Protein AF-A0A8J7Q292-F1 (afdb_monomer_lite)

Foldseek 3Di:
DWQADPVVLVVCVVVLHPCNLVRVLSWQQLVVLLVCLVVLLPDPDPSSVVSLLVNLLDAQQRHNNVNNLVNNCVVCLVVVPLLSLLSLLQNLLVQWFWDKDWDKDKDKDKDQDDVRLVVVLVVVVVVVWPPWDWDDDPNIIMIMTIHIDIDTDTDPPQAQDDDDPVCNRDTDTDDPVRRVVRSVRHHHDHPVVSLVSNVVSLVSLVVCCVPPVPVSVVSCVSNVVSDDCVCPVDPRSCFSSQNNCVVPPVPPPQWDQDPNTIDGD

Structure (mmCIF, N/CA/C/O backbone):
data_AF-A0A8J7Q292-F1
#
_entry.id   AF-A0A8J7Q292-F1
#
loop_
_atom_site.group_PDB
_atom_site.id
_atom_site.type_symbol
_atom_site.label_atom_id
_atom_site.label_alt_id
_atom_site.label_comp_id
_atom_site.label_asym_id
_atom_site.label_entity_id
_atom_site.label_seq_id
_atom_site.pdbx_PDB_ins_code
_atom_site.Cartn_x
_atom_site.Cartn_y
_atom_site.Cartn_z
_atom_site.occupancy
_atom_site.B_iso_or_equiv
_atom_site.auth_seq_id
_atom_site.auth_comp_id
_atom_site.auth_asym_id
_atom_site.auth_atom_id
_atom_site.pdbx_PDB_model_num
ATOM 1 N N . MET A 1 1 ? -23.335 8.335 -10.266 1.00 50.94 1 MET A N 1
ATOM 2 C CA . MET A 1 1 ? -23.598 8.543 -8.829 1.00 50.94 1 MET A CA 1
ATOM 3 C C . MET A 1 1 ? -22.509 9.459 -8.278 1.00 50.94 1 MET A C 1
ATOM 5 O O . MET A 1 1 ? -21.475 9.635 -8.906 1.00 50.94 1 MET A O 1
ATOM 9 N N . SER A 1 2 ? -22.802 10.209 -7.225 1.00 59.16 2 SER A N 1
ATOM 10 C CA . SER A 1 2 ? -22.025 11.389 -6.827 1.00 59.16 2 SER A CA 1
ATOM 11 C C . SER A 1 2 ? -20.806 11.052 -5.964 1.00 59.16 2 SER A C 1
ATOM 13 O O . SER A 1 2 ? -20.719 9.974 -5.380 1.00 59.16 2 SER A O 1
ATOM 15 N N . THR A 1 3 ? -19.889 12.017 -5.841 1.00 76.00 3 THR A N 1
ATOM 16 C CA . THR A 1 3 ? -18.910 12.113 -4.747 1.00 76.00 3 THR A CA 1
ATOM 17 C C . THR A 1 3 ? -19.564 11.747 -3.411 1.00 76.00 3 THR A C 1
ATOM 19 O O . THR A 1 3 ? -20.711 12.137 -3.175 1.00 76.00 3 THR A O 1
ATOM 22 N N . GLY A 1 4 ? -18.844 11.031 -2.544 1.00 82.25 4 GLY A N 1
ATOM 23 C CA . GLY A 1 4 ? -19.356 10.652 -1.230 1.00 82.25 4 GLY A CA 1
ATOM 24 C C . GLY A 1 4 ? -19.709 11.871 -0.389 1.00 82.25 4 GLY A C 1
ATOM 25 O O . GLY A 1 4 ? -19.009 12.892 -0.418 1.00 82.25 4 GLY A O 1
ATOM 26 N N . SER A 1 5 ? -20.793 11.759 0.366 1.00 91.00 5 SER A N 1
ATOM 27 C CA . SER A 1 5 ? -21.244 12.791 1.283 1.00 91.00 5 SER A CA 1
ATOM 28 C C . SER A 1 5 ? -20.600 12.588 2.651 1.00 91.00 5 SER A C 1
ATOM 30 O O . SER A 1 5 ? -20.777 11.558 3.298 1.00 91.00 5 SER A O 1
ATOM 32 N N . TRP A 1 6 ? -19.861 13.599 3.119 1.00 93.62 6 TRP A N 1
ATOM 33 C CA . TRP A 1 6 ? -19.283 13.567 4.464 1.00 93.62 6 TRP A CA 1
ATOM 34 C C . TRP A 1 6 ? -20.364 13.444 5.539 1.00 93.62 6 TRP A C 1
ATOM 36 O O . TRP A 1 6 ? -20.208 12.645 6.453 1.00 93.62 6 TRP A O 1
ATOM 46 N N . SER A 1 7 ? -21.467 14.190 5.413 1.00 94.88 7 SER A N 1
ATOM 47 C CA . SER A 1 7 ? -22.561 14.129 6.387 1.00 94.88 7 SER A CA 1
ATOM 48 C C . SER A 1 7 ? -23.204 12.746 6.432 1.00 94.88 7 SER A C 1
ATOM 50 O O . SER A 1 7 ? -23.460 12.242 7.520 1.00 94.88 7 SER A O 1
ATOM 52 N N . LEU A 1 8 ? -23.376 12.096 5.275 1.00 96.06 8 LEU A N 1
ATOM 53 C CA . LEU A 1 8 ? -23.884 10.726 5.221 1.00 96.06 8 LEU A CA 1
ATOM 54 C C . LEU A 1 8 ? -22.902 9.745 5.872 1.00 96.06 8 LEU A C 1
ATOM 56 O O . LEU A 1 8 ? -23.314 8.909 6.667 1.00 96.06 8 LEU A O 1
ATOM 60 N N . ALA A 1 9 ? -21.599 9.864 5.599 1.00 97.06 9 ALA A N 1
ATOM 61 C CA . ALA A 1 9 ? -20.595 9.028 6.255 1.00 97.06 9 ALA A CA 1
ATOM 62 C C . ALA A 1 9 ? -20.612 9.206 7.788 1.00 97.06 9 ALA A C 1
ATOM 64 O O . ALA A 1 9 ? -20.476 8.228 8.520 1.00 97.06 9 ALA A O 1
ATOM 65 N N . GLU A 1 10 ? -20.812 10.428 8.292 1.00 97.19 10 GLU A N 1
ATOM 66 C CA . GLU A 1 10 ? -20.949 10.678 9.733 1.00 97.19 10 GLU A CA 1
ATOM 67 C C . GLU A 1 10 ? -22.229 10.080 10.321 1.00 97.19 10 GLU A C 1
ATOM 69 O O . GLU A 1 10 ? -22.176 9.482 11.394 1.00 97.19 10 GLU A O 1
ATOM 74 N N . GLU A 1 11 ? -23.355 10.194 9.619 1.00 98.06 11 GLU A N 1
ATOM 75 C CA . GLU A 1 11 ? -24.634 9.602 10.018 1.00 98.06 11 GLU A CA 1
ATOM 76 C C . GLU A 1 11 ? -24.551 8.070 10.089 1.00 98.06 11 GLU A C 1
ATOM 78 O O . GLU A 1 11 ? -24.934 7.472 11.098 1.00 98.06 11 GLU A O 1
ATOM 83 N N . LEU A 1 12 ? -23.980 7.436 9.059 1.00 98.38 12 LEU A N 1
ATOM 84 C CA . LEU A 1 12 ? -23.751 5.990 9.012 1.00 98.38 12 LEU A CA 1
ATOM 85 C C . LEU A 1 12 ? -22.817 5.541 10.147 1.00 98.38 12 LEU A C 1
ATOM 87 O O . LEU A 1 12 ? -23.097 4.560 10.836 1.00 98.38 12 LEU A O 1
ATOM 91 N N . PHE A 1 13 ? -21.744 6.294 10.412 1.00 98.25 13 PHE A N 1
ATOM 92 C CA . PHE A 1 13 ? -20.842 6.014 11.531 1.00 98.25 13 PHE A CA 1
ATOM 93 C C . PHE A 1 13 ? -21.526 6.156 12.898 1.00 98.25 13 PHE A C 1
ATOM 95 O O . PHE A 1 13 ? -21.294 5.353 13.806 1.00 98.25 13 PHE A O 1
ATOM 102 N N . ALA A 1 14 ? -22.367 7.178 13.070 1.00 97.75 14 ALA A N 1
ATOM 103 C CA . ALA A 1 14 ? -23.106 7.404 14.307 1.00 97.75 14 ALA A CA 1
ATOM 104 C 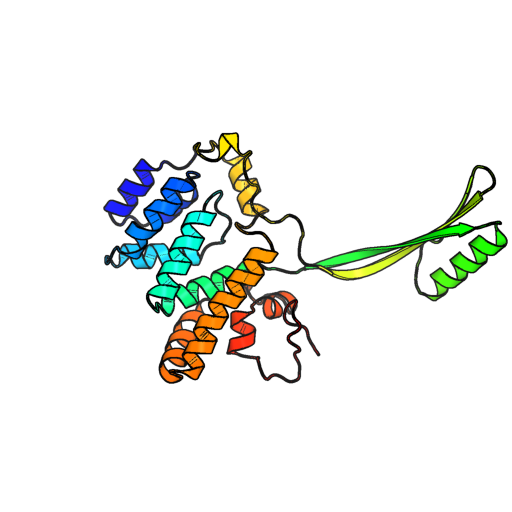C . ALA A 1 14 ? -24.080 6.253 14.592 1.00 97.75 14 ALA A C 1
ATOM 106 O O . ALA A 1 14 ? -24.143 5.790 15.730 1.00 97.75 14 ALA A O 1
ATOM 107 N N . ARG A 1 15 ? -24.761 5.737 13.563 1.00 97.88 15 ARG A N 1
ATOM 108 C CA . ARG A 1 15 ? -25.711 4.616 13.680 1.00 97.88 15 ARG A CA 1
ATOM 109 C C . ARG A 1 15 ? -25.067 3.237 13.783 1.00 97.88 15 ARG A C 1
ATOM 111 O O . ARG A 1 15 ? -25.736 2.298 14.195 1.00 97.88 15 ARG A O 1
ATOM 118 N N . GLY A 1 16 ? -23.791 3.108 13.430 1.00 97.62 16 GLY A N 1
ATOM 119 C CA . GLY A 1 16 ? -23.145 1.801 13.340 1.00 97.62 16 GLY A CA 1
ATOM 120 C C . GLY A 1 16 ? -23.541 1.019 12.087 1.00 97.62 16 GLY A C 1
ATOM 121 O O . GLY A 1 16 ? -23.652 -0.204 12.132 1.00 97.62 16 GLY A O 1
ATOM 122 N N . ASP A 1 17 ? -23.801 1.727 10.988 1.00 98.19 17 ASP A N 1
ATOM 123 C CA . ASP A 1 17 ? -24.309 1.146 9.749 1.00 98.19 17 ASP A CA 1
ATOM 124 C C . ASP A 1 17 ? -23.184 0.489 8.913 1.00 98.19 17 ASP A C 1
ATOM 126 O O . ASP A 1 17 ? -22.160 1.138 8.655 1.00 98.19 17 ASP A O 1
ATOM 130 N N . PRO A 1 18 ? -23.351 -0.764 8.437 1.00 95.88 18 PRO A N 1
ATOM 131 C CA . PRO A 1 18 ? -22.353 -1.462 7.616 1.00 95.88 18 PRO A CA 1
ATOM 132 C C . PRO A 1 18 ? -21.931 -0.721 6.334 1.00 95.88 18 PRO A C 1
ATOM 134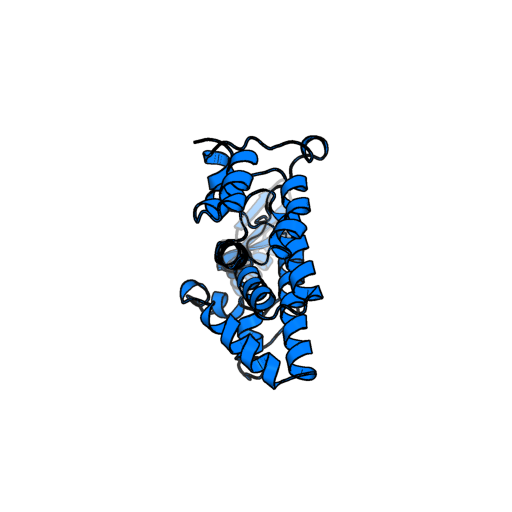 O O . PRO A 1 18 ? -20.798 -0.875 5.875 1.00 95.88 18 PRO A O 1
ATOM 137 N N . GLY A 1 19 ? -22.801 0.121 5.769 1.00 97.38 19 GLY A N 1
ATOM 138 C CA . GLY A 1 19 ? -22.529 0.937 4.583 1.00 97.38 19 GLY A CA 1
ATOM 139 C C . GLY A 1 19 ? -21.542 2.086 4.820 1.00 97.38 19 GLY A C 1
ATOM 140 O O . GLY A 1 19 ? -21.089 2.723 3.867 1.00 97.38 19 GLY A O 1
ATOM 141 N N . PHE A 1 20 ? -21.156 2.351 6.072 1.00 98.38 20 PHE A N 1
ATOM 142 C CA . PHE A 1 20 ? -20.230 3.426 6.426 1.00 98.38 20 PHE A CA 1
ATOM 143 C C . PHE A 1 20 ? -18.908 3.378 5.647 1.00 98.38 20 PHE A C 1
ATOM 145 O O . PHE A 1 20 ? -18.463 4.400 5.124 1.00 98.38 20 PHE A O 1
ATOM 152 N N . VAL A 1 21 ? -18.267 2.208 5.547 1.00 98.19 21 VAL A N 1
ATOM 153 C CA . VAL A 1 21 ? -16.963 2.079 4.870 1.00 98.19 21 VAL A CA 1
ATOM 154 C C . VAL A 1 21 ? -17.093 2.354 3.372 1.00 98.19 21 VAL A C 1
ATOM 156 O O . VAL A 1 21 ? -16.202 2.974 2.783 1.00 98.19 21 VAL A O 1
ATOM 159 N N . ASP A 1 22 ? -18.197 1.924 2.756 1.00 96.62 22 ASP A N 1
ATOM 160 C CA . ASP A 1 22 ? -18.483 2.192 1.345 1.00 96.62 22 ASP A CA 1
ATOM 161 C C . ASP A 1 22 ? -18.629 3.686 1.088 1.00 96.62 22 ASP A C 1
ATOM 163 O O . ASP A 1 22 ? -18.068 4.200 0.120 1.00 96.62 22 ASP A O 1
ATOM 167 N N . GLU A 1 23 ? -19.343 4.389 1.964 1.00 96.19 23 GLU A N 1
ATOM 168 C CA . GLU A 1 23 ? -19.551 5.822 1.823 1.00 96.19 23 GLU A CA 1
ATOM 169 C C . GLU A 1 23 ? -18.285 6.624 2.128 1.00 96.19 23 GLU A C 1
ATOM 171 O O . GLU A 1 23 ? -17.891 7.479 1.333 1.00 96.19 23 GLU A O 1
ATOM 176 N N . LEU A 1 24 ? -17.573 6.292 3.210 1.00 96.62 24 LEU A N 1
ATOM 177 C CA . LEU A 1 24 ? -16.325 6.954 3.587 1.00 96.62 24 LEU A CA 1
ATOM 178 C C . LEU A 1 24 ? -15.292 6.889 2.457 1.00 96.62 24 LEU A C 1
ATOM 180 O O . LEU A 1 24 ? -14.603 7.871 2.205 1.00 96.62 24 LEU A O 1
ATOM 184 N N . ARG A 1 25 ? -15.187 5.757 1.749 1.00 95.56 25 ARG A N 1
ATOM 185 C CA . ARG A 1 25 ? -14.240 5.575 0.632 1.00 95.56 25 ARG A CA 1
ATOM 186 C C . ARG A 1 25 ? -14.536 6.438 -0.597 1.00 95.56 25 ARG A C 1
ATOM 188 O O . ARG A 1 25 ? -13.672 6.539 -1.465 1.00 95.56 25 ARG A O 1
ATOM 195 N N . LYS A 1 26 ? -15.717 7.056 -0.675 1.00 93.00 26 LYS A N 1
ATOM 196 C CA . LYS A 1 26 ? -16.092 8.016 -1.726 1.00 93.00 26 LYS A CA 1
ATOM 197 C C . LYS A 1 26 ? -15.834 9.473 -1.309 1.00 93.00 26 LYS A C 1
ATOM 199 O O . LYS A 1 26 ? -16.047 10.382 -2.113 1.00 93.00 26 LYS A O 1
ATOM 204 N N . VAL A 1 27 ? -15.427 9.720 -0.061 1.00 92.44 27 VAL A N 1
ATOM 205 C CA . VAL A 1 27 ? -15.133 11.057 0.474 1.00 92.44 27 VAL A CA 1
ATOM 206 C C . VAL A 1 27 ? -13.702 11.450 0.109 1.00 92.44 27 VAL A C 1
ATOM 208 O O . VAL A 1 27 ? -12.767 10.702 0.356 1.00 92.44 27 VAL A O 1
ATOM 211 N N . HIS A 1 28 ? -13.496 12.664 -0.410 1.00 91.12 28 HIS A N 1
ATOM 212 C CA . HIS A 1 28 ? -12.172 13.127 -0.863 1.00 91.12 28 HIS A CA 1
ATOM 213 C C . HIS A 1 28 ? -11.591 14.298 -0.040 1.00 91.12 28 HIS A C 1
ATOM 215 O O . HIS A 1 28 ? -10.594 14.919 -0.425 1.00 91.12 28 HIS A O 1
ATOM 221 N N . PHE A 1 29 ? -12.189 14.598 1.116 1.00 89.50 29 PHE A N 1
ATOM 222 C CA . PHE A 1 29 ? -11.751 15.636 2.052 1.00 89.50 29 PHE A CA 1
ATOM 223 C C . PHE A 1 29 ? -10.575 15.167 2.923 1.00 89.50 29 PHE A C 1
ATOM 225 O O . PHE A 1 29 ? -10.767 14.738 4.059 1.00 89.50 29 PHE A O 1
ATOM 232 N N . ALA A 1 30 ? -9.351 15.275 2.405 1.00 91.19 30 ALA A N 1
ATOM 233 C CA . ALA A 1 30 ? -8.126 14.830 3.087 1.00 91.19 30 ALA A CA 1
ATOM 234 C C . ALA A 1 30 ? -8.011 15.275 4.560 1.00 91.19 30 ALA A C 1
ATOM 236 O O . ALA A 1 30 ? -7.681 14.448 5.412 1.00 91.19 30 ALA A O 1
ATOM 237 N N . ASP A 1 31 ? -8.287 16.547 4.861 1.00 90.56 31 ASP A N 1
ATOM 238 C CA . ASP A 1 31 ? -8.135 17.081 6.220 1.00 90.56 31 ASP A CA 1
ATOM 239 C C . ASP A 1 31 ? -9.190 16.506 7.169 1.00 90.56 31 ASP A C 1
ATOM 241 O O . ASP A 1 31 ? -8.828 15.930 8.193 1.00 90.56 31 ASP A O 1
ATOM 245 N N . ARG A 1 32 ? -10.472 16.507 6.767 1.00 93.19 32 ARG A N 1
ATOM 246 C CA . ARG A 1 32 ? -11.560 15.892 7.552 1.00 93.19 32 ARG A CA 1
ATOM 247 C C . ARG A 1 32 ? -11.333 14.402 7.786 1.00 93.19 32 ARG A C 1
ATOM 249 O O . ARG A 1 32 ? -11.505 13.923 8.902 1.00 93.19 32 ARG A O 1
ATOM 256 N N . LEU A 1 33 ? -10.893 13.677 6.755 1.00 95.94 33 LEU A N 1
ATOM 257 C CA . LEU A 1 33 ? -10.516 12.266 6.862 1.00 95.94 33 LEU A CA 1
ATOM 258 C C . LEU A 1 33 ? -9.380 12.078 7.875 1.00 95.94 33 LEU A C 1
ATOM 260 O O . LEU A 1 33 ? -9.408 11.164 8.696 1.00 95.94 33 LEU A O 1
ATOM 264 N N . GLY A 1 34 ? -8.376 12.953 7.838 1.00 95.81 34 GLY A N 1
ATOM 265 C CA . GLY A 1 34 ? -7.297 12.952 8.813 1.00 95.81 34 GLY A CA 1
ATOM 266 C C . GLY A 1 34 ? -7.796 13.204 10.236 1.00 95.81 34 GLY A C 1
ATOM 267 O O . GLY A 1 34 ? -7.392 12.495 11.160 1.00 95.81 34 GLY A O 1
ATOM 268 N N . ASP A 1 35 ? -8.616 14.227 10.446 1.00 95.75 35 ASP A N 1
ATOM 269 C CA . ASP A 1 35 ? -9.083 14.637 11.778 1.00 95.75 35 ASP A CA 1
ATOM 270 C C . ASP A 1 35 ? -10.002 13.581 12.394 1.00 95.75 35 ASP A C 1
ATOM 272 O O . ASP A 1 35 ? -9.874 13.234 13.571 1.00 95.75 35 ASP A O 1
ATOM 276 N N . PHE A 1 36 ? -10.819 12.946 11.557 1.00 97.88 36 PHE A N 1
ATOM 277 C CA . PHE A 1 36 ? -11.687 11.846 11.947 1.00 97.88 36 PHE A CA 1
ATOM 278 C C . PHE A 1 36 ? -10.941 10.599 12.442 1.00 97.88 36 PHE A C 1
ATOM 280 O O . PHE A 1 36 ? -11.490 9.851 13.247 1.00 97.88 36 PHE A O 1
ATOM 287 N N . ALA A 1 37 ? -9.677 10.388 12.054 1.00 98.31 37 ALA A N 1
ATOM 288 C CA . ALA A 1 37 ? -8.899 9.221 12.482 1.00 98.31 37 ALA A CA 1
ATOM 289 C C . ALA A 1 37 ? -8.822 9.066 14.013 1.00 98.31 37 ALA A C 1
ATOM 291 O O . ALA A 1 37 ? -8.766 7.948 14.516 1.00 98.31 37 ALA A O 1
ATOM 292 N N . ALA A 1 38 ? -8.795 10.180 14.755 1.00 97.62 38 ALA A N 1
ATOM 293 C CA . ALA A 1 38 ? -8.789 10.158 16.217 1.00 97.62 38 ALA A CA 1
ATOM 294 C C . ALA A 1 38 ? -10.120 9.659 16.783 1.00 97.62 38 ALA A C 1
ATOM 296 O O . ALA A 1 38 ? -10.125 8.769 17.629 1.00 97.62 38 ALA A O 1
ATOM 297 N N . ARG A 1 39 ? -11.224 10.213 16.266 1.00 97.94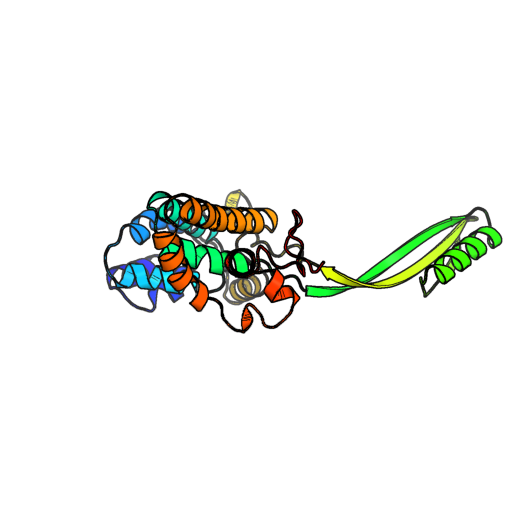 39 ARG A N 1
ATOM 298 C CA . ARG A 1 39 ? -12.588 9.852 16.654 1.00 97.94 39 ARG A CA 1
ATOM 299 C C . ARG A 1 39 ? -12.872 8.389 16.342 1.00 97.94 39 ARG A C 1
ATOM 301 O O . ARG A 1 39 ? -13.355 7.680 17.207 1.00 97.94 39 ARG A O 1
ATOM 308 N N . TRP A 1 40 ? -12.521 7.930 15.141 1.00 98.44 40 TRP A N 1
ATOM 309 C CA . TRP A 1 40 ? -12.756 6.546 14.739 1.00 98.44 40 TRP A CA 1
ATOM 310 C C . TRP A 1 40 ? -11.943 5.553 15.574 1.00 98.44 40 TRP A C 1
ATOM 312 O O . TRP A 1 40 ? -12.492 4.575 16.061 1.00 98.44 40 TRP A O 1
ATOM 322 N N . PHE A 1 41 ? -10.648 5.810 15.783 1.00 98.56 41 PHE A N 1
ATOM 323 C CA . PHE A 1 41 ? -9.804 4.906 16.568 1.00 98.56 41 PHE A CA 1
ATOM 324 C C . PHE A 1 41 ? -10.206 4.842 18.049 1.00 98.56 41 PHE A C 1
ATOM 326 O O . PHE A 1 41 ? -10.072 3.794 18.667 1.00 98.56 41 PHE A O 1
ATOM 333 N N . GLY A 1 42 ? -10.660 5.960 18.623 1.00 98.06 42 GLY A N 1
ATOM 334 C CA . GLY A 1 42 ? -11.075 6.027 20.027 1.00 98.06 42 GLY A CA 1
ATOM 335 C C . GLY A 1 42 ? -12.490 5.513 20.299 1.00 98.06 42 GLY A C 1
ATOM 336 O O . GLY A 1 42 ? -12.891 5.456 21.457 1.00 98.06 42 GLY A O 1
ATOM 337 N N . ASP A 1 43 ? -13.254 5.171 19.261 1.00 98.19 43 ASP A N 1
ATOM 338 C CA . ASP A 1 43 ? -14.612 4.659 19.406 1.00 98.19 43 ASP A CA 1
ATOM 339 C C . ASP A 1 43 ? -14.580 3.188 19.842 1.00 98.19 43 ASP A C 1
ATOM 341 O O . ASP A 1 43 ? -14.042 2.324 19.150 1.00 98.19 43 ASP A O 1
ATOM 345 N N . THR A 1 44 ? -15.143 2.911 21.017 1.00 97.19 44 THR A N 1
ATOM 346 C CA . THR A 1 44 ? -15.099 1.594 21.666 1.00 97.19 44 THR A CA 1
ATOM 347 C C . THR A 1 44 ? -16.190 0.641 21.186 1.00 97.19 44 THR A C 1
ATOM 349 O O . THR A 1 44 ? -16.211 -0.521 21.596 1.00 97.19 44 THR A O 1
ATOM 352 N N . ARG A 1 45 ? -17.112 1.095 20.326 1.00 97.94 45 ARG A N 1
ATOM 353 C CA . ARG A 1 45 ? -18.204 0.251 19.831 1.00 97.94 45 ARG A CA 1
ATOM 354 C C . ARG A 1 45 ? -17.635 -0.866 18.942 1.00 97.94 45 ARG A C 1
ATOM 356 O O . ARG A 1 45 ? -16.798 -0.579 18.081 1.00 97.94 45 ARG A O 1
ATOM 363 N N . PRO A 1 46 ? -18.134 -2.116 19.041 1.00 97.88 46 PRO A N 1
ATOM 364 C CA . PRO A 1 46 ? -17.673 -3.225 18.195 1.00 97.88 46 PRO A CA 1
ATOM 365 C C . PRO A 1 46 ? -17.739 -2.918 16.693 1.00 97.88 46 PRO A C 1
ATOM 367 O O . PRO A 1 46 ? -16.835 -3.270 15.938 1.00 97.88 46 PRO A O 1
ATOM 370 N N . PHE A 1 47 ? -18.768 -2.176 16.274 1.00 98.06 47 PHE A N 1
ATOM 371 C CA . PHE A 1 47 ? -18.905 -1.681 14.908 1.00 98.06 47 PHE A CA 1
ATOM 372 C C . PHE A 1 47 ? -17.687 -0.870 14.441 1.00 98.06 47 PHE A C 1
ATOM 374 O O . PHE A 1 47 ? -17.183 -1.100 13.345 1.00 98.06 47 PHE A O 1
ATOM 381 N N . ALA A 1 48 ? -17.197 0.076 15.251 1.00 98.31 48 ALA A N 1
ATOM 382 C CA . ALA A 1 48 ? -16.112 0.963 14.841 1.00 98.31 48 ALA A CA 1
ATOM 383 C C . ALA A 1 48 ? -14.821 0.174 14.597 1.00 98.31 48 ALA A C 1
ATOM 385 O O . ALA A 1 48 ? -14.113 0.430 13.616 1.00 98.31 48 ALA A O 1
ATOM 386 N N . ARG A 1 49 ? -14.571 -0.834 15.446 1.00 98.31 49 ARG A N 1
ATOM 387 C CA . ARG A 1 49 ? -13.484 -1.799 15.278 1.00 98.31 49 ARG A CA 1
ATOM 388 C C . ARG A 1 49 ? -13.637 -2.599 13.990 1.00 98.31 49 ARG A C 1
ATOM 390 O O . ARG A 1 49 ? -12.700 -2.630 13.194 1.00 98.31 49 ARG A O 1
ATOM 397 N N . GLN A 1 50 ? -14.803 -3.199 13.766 1.00 98.50 50 GLN A N 1
ATOM 398 C CA . GLN A 1 50 ? -15.059 -3.989 12.564 1.00 98.50 50 GLN A CA 1
ATOM 399 C C . GLN A 1 50 ? -14.895 -3.143 11.296 1.00 98.50 50 GLN A C 1
ATOM 401 O O . GLN A 1 50 ? -14.176 -3.536 10.383 1.00 98.50 50 GLN A O 1
ATOM 406 N N . ALA A 1 51 ? -15.430 -1.922 11.287 1.00 98.56 51 ALA A N 1
ATOM 407 C CA . ALA A 1 51 ? -15.301 -1.004 10.164 1.00 98.56 51 ALA A CA 1
ATOM 408 C C . ALA A 1 51 ? -13.832 -0.656 9.842 1.00 98.56 51 ALA A C 1
ATOM 410 O O . ALA A 1 51 ? -13.483 -0.501 8.670 1.00 98.56 51 ALA A O 1
ATOM 411 N N . LEU A 1 52 ? -12.949 -0.526 10.847 1.00 98.44 52 LEU A N 1
ATOM 412 C CA . LEU A 1 52 ? -11.509 -0.322 10.608 1.00 98.44 52 LEU A CA 1
ATOM 413 C C . LEU A 1 52 ? -10.890 -1.531 9.909 1.00 98.44 52 LEU A C 1
ATOM 415 O O . LEU A 1 52 ? -10.126 -1.371 8.954 1.00 98.44 52 LEU A O 1
ATOM 419 N N . LEU A 1 53 ? -11.218 -2.734 10.382 1.00 98.62 53 LEU A N 1
ATOM 420 C CA . LEU A 1 53 ? -10.733 -3.977 9.794 1.00 98.62 53 LEU A CA 1
ATOM 421 C C . LEU A 1 53 ? -11.245 -4.143 8.361 1.00 98.62 53 LEU A C 1
ATOM 423 O O . LEU A 1 53 ? -10.449 -4.448 7.474 1.00 98.62 53 LEU A O 1
ATOM 427 N N . ASP A 1 54 ? -12.520 -3.846 8.114 1.00 98.50 54 ASP A N 1
ATOM 428 C CA . ASP A 1 54 ? -13.142 -3.895 6.788 1.00 98.50 54 ASP A CA 1
ATOM 429 C C . ASP A 1 54 ? -12.517 -2.875 5.833 1.00 98.50 54 ASP A C 1
ATOM 431 O O . ASP A 1 54 ? -12.261 -3.167 4.663 1.00 98.50 54 ASP A O 1
ATOM 435 N N . TYR A 1 55 ? -12.214 -1.673 6.326 1.00 98.69 55 TYR A N 1
ATOM 436 C CA . TYR A 1 55 ? -11.511 -0.664 5.545 1.00 98.69 55 TYR A CA 1
ATOM 437 C C . TYR A 1 55 ? -10.105 -1.137 5.139 1.00 98.69 55 TYR A C 1
ATOM 439 O O . TYR A 1 55 ? -9.709 -0.945 3.986 1.00 98.69 55 TYR A O 1
ATOM 447 N N . LEU A 1 56 ? -9.358 -1.761 6.060 1.00 98.56 56 LEU A N 1
ATOM 448 C CA . LEU A 1 56 ? -7.999 -2.271 5.818 1.00 98.56 56 LEU A CA 1
ATOM 449 C C . LEU A 1 56 ? -7.966 -3.575 5.012 1.00 98.56 56 LEU A C 1
ATOM 451 O O . LEU A 1 56 ? -6.965 -3.855 4.354 1.00 98.56 56 LEU A O 1
ATOM 455 N N . ALA A 1 57 ? -9.049 -4.354 5.023 1.00 98.06 57 ALA A N 1
ATOM 456 C CA . ALA A 1 57 ? -9.203 -5.532 4.176 1.00 98.06 57 ALA A CA 1
ATOM 457 C C . ALA A 1 57 ? -9.292 -5.168 2.683 1.00 98.06 57 ALA A C 1
ATOM 459 O O . ALA A 1 57 ? -8.954 -5.981 1.823 1.00 98.06 57 ALA A O 1
ATOM 460 N N . ARG A 1 58 ? -9.701 -3.935 2.363 1.00 97.50 58 ARG A N 1
ATOM 461 C CA . ARG A 1 58 ? -9.841 -3.430 0.992 1.00 97.50 58 ARG A CA 1
ATOM 462 C C . ARG A 1 58 ? -8.547 -2.783 0.480 1.00 97.50 58 ARG A C 1
ATOM 464 O O . ARG A 1 58 ? -7.719 -2.322 1.267 1.00 97.50 58 ARG A O 1
ATOM 471 N N . PRO A 1 59 ? -8.375 -2.647 -0.850 1.00 97.25 59 PRO A N 1
ATOM 472 C CA . PRO A 1 59 ? -7.209 -1.972 -1.409 1.00 97.25 59 PRO A CA 1
ATOM 473 C C . PRO A 1 59 ? -7.048 -0.529 -0.899 1.00 97.25 59 PRO A C 1
ATOM 475 O O . PRO A 1 59 ? -8.009 0.248 -0.813 1.00 97.25 59 PRO A O 1
ATOM 478 N N . LEU A 1 60 ? -5.801 -0.148 -0.603 1.00 97.69 60 LEU A N 1
ATOM 479 C CA . LEU A 1 60 ? -5.419 1.210 -0.201 1.00 97.69 60 LEU A CA 1
ATOM 480 C C . LEU A 1 60 ? -5.302 2.127 -1.429 1.00 97.69 60 LEU A C 1
ATOM 482 O O . LEU A 1 60 ? -4.218 2.602 -1.776 1.00 97.69 60 LEU A O 1
ATOM 486 N N . ASN A 1 61 ? -6.431 2.345 -2.097 1.00 96.69 61 ASN A N 1
ATOM 487 C CA . ASN A 1 61 ? -6.570 3.095 -3.348 1.00 96.69 61 ASN A CA 1
ATOM 488 C C . ASN A 1 61 ? -7.705 4.141 -3.319 1.00 96.69 61 ASN A C 1
ATOM 490 O O . ASN A 1 61 ? -7.998 4.731 -4.352 1.00 96.69 61 ASN A O 1
ATOM 494 N N . ALA A 1 62 ? -8.333 4.392 -2.166 1.00 95.50 62 ALA A N 1
ATOM 495 C CA . ALA A 1 62 ? -9.363 5.425 -2.036 1.00 95.50 62 ALA A CA 1
ATOM 496 C C . ALA A 1 62 ? -8.735 6.827 -2.124 1.00 95.50 62 ALA A C 1
ATOM 498 O O . ALA A 1 62 ? -7.784 7.132 -1.404 1.00 95.50 62 ALA A O 1
ATOM 499 N N . PHE A 1 63 ? -9.218 7.679 -3.025 1.00 93.81 63 PHE A N 1
ATOM 500 C CA . PHE A 1 63 ? -8.583 8.964 -3.323 1.00 93.81 63 PHE A CA 1
ATOM 501 C C . PHE A 1 63 ? -8.570 9.900 -2.101 1.00 93.81 63 PHE A C 1
ATOM 503 O O . PHE A 1 63 ? -9.615 10.172 -1.529 1.00 93.81 63 PHE A O 1
ATOM 510 N N . ARG A 1 64 ? -7.398 10.447 -1.734 1.00 92.69 64 ARG A N 1
ATOM 511 C CA . ARG A 1 64 ? -7.182 11.395 -0.608 1.00 92.69 64 ARG A CA 1
ATOM 512 C C . ARG A 1 64 ? -7.232 10.800 0.802 1.00 92.69 64 ARG A C 1
ATOM 514 O O . ARG A 1 64 ? -7.190 11.547 1.779 1.00 92.69 64 ARG A O 1
ATOM 521 N N . HIS A 1 65 ? -7.231 9.476 0.936 1.00 96.62 65 HIS A N 1
ATOM 522 C CA . HIS A 1 65 ? -7.222 8.807 2.242 1.00 96.62 65 HIS A CA 1
ATOM 523 C C . HIS A 1 65 ? -5.830 8.711 2.901 1.00 96.62 65 HIS A C 1
ATOM 525 O O . HIS A 1 65 ? -5.690 8.127 3.979 1.00 96.62 65 HIS A O 1
ATOM 531 N N . GLU A 1 66 ? -4.777 9.285 2.308 1.00 97.00 66 GLU A N 1
ATOM 532 C CA . GLU A 1 66 ? -3.423 9.261 2.871 1.00 97.00 66 GLU A CA 1
ATOM 533 C C . GLU A 1 66 ? -3.344 9.753 4.330 1.00 97.00 66 GLU A C 1
ATOM 535 O O . GLU A 1 66 ? -2.652 9.097 5.119 1.00 97.00 66 GLU A O 1
ATOM 540 N N . PRO A 1 67 ? -3.983 10.878 4.729 1.00 96.75 67 PRO A N 1
ATOM 541 C CA . PRO A 1 67 ? -3.904 11.374 6.104 1.00 96.75 67 PRO A CA 1
ATOM 542 C C . PRO A 1 67 ? -4.595 10.445 7.102 1.00 96.75 67 PRO A C 1
ATOM 544 O O . PRO A 1 67 ? -4.017 10.163 8.153 1.00 96.75 67 PRO A O 1
ATOM 547 N N . LEU A 1 68 ? -5.774 9.924 6.747 1.00 98.38 68 LEU A N 1
ATOM 548 C CA . LEU A 1 68 ? -6.534 8.964 7.549 1.00 98.38 68 LEU A CA 1
ATOM 549 C C . LEU A 1 68 ? -5.698 7.715 7.837 1.00 98.38 68 LEU A C 1
ATOM 551 O O . LEU A 1 68 ? -5.431 7.404 8.995 1.00 98.38 68 LEU A O 1
ATOM 555 N N . VAL A 1 69 ? -5.192 7.059 6.787 1.00 98.62 69 VAL A N 1
ATOM 556 C CA . VAL A 1 69 ? -4.399 5.825 6.912 1.00 98.62 69 VAL A CA 1
ATOM 557 C C . VAL A 1 69 ? -3.140 6.052 7.748 1.00 98.62 69 VAL A C 1
ATOM 559 O O . VAL A 1 69 ? -2.825 5.254 8.626 1.00 98.62 69 VAL A O 1
ATOM 562 N N . LYS A 1 70 ? -2.426 7.166 7.530 1.00 98.31 70 LYS A N 1
ATOM 563 C CA . LYS A 1 70 ? -1.226 7.495 8.315 1.00 98.31 70 LYS A CA 1
ATOM 564 C C . LYS A 1 70 ? -1.532 7.717 9.794 1.00 98.31 70 LYS A C 1
ATOM 566 O O . LYS A 1 70 ? -0.735 7.305 10.634 1.00 98.31 70 LYS A O 1
ATOM 571 N N . ARG A 1 71 ? -2.622 8.418 10.115 1.00 98.62 71 ARG A N 1
ATOM 572 C CA . ARG A 1 71 ? -2.988 8.740 11.500 1.00 98.62 71 ARG A CA 1
ATOM 573 C C . ARG A 1 71 ? -3.521 7.506 12.229 1.00 98.62 71 ARG A C 1
ATOM 575 O O . ARG A 1 71 ? -3.081 7.271 13.348 1.00 98.62 71 ARG A O 1
ATOM 582 N N . LEU A 1 72 ? -4.355 6.686 11.583 1.00 98.81 72 LEU A N 1
ATOM 583 C CA . LEU A 1 72 ? -4.796 5.396 12.126 1.00 98.81 72 LEU A CA 1
ATOM 584 C C . LEU A 1 72 ? -3.608 4.464 12.399 1.00 98.81 72 LEU A C 1
ATOM 586 O O . LEU A 1 72 ? -3.492 3.941 13.501 1.00 98.81 72 LEU A O 1
ATOM 590 N N . PHE A 1 73 ? -2.673 4.334 11.449 1.00 98.81 73 PHE A N 1
ATOM 591 C CA . PHE A 1 73 ? -1.478 3.504 11.631 1.00 98.81 73 PHE A CA 1
ATOM 592 C C . PHE A 1 73 ? -0.626 3.957 12.823 1.00 98.81 73 PHE A C 1
ATOM 594 O O . PHE A 1 73 ? -0.236 3.143 13.653 1.00 98.81 73 PHE A O 1
ATOM 601 N N . LYS A 1 74 ? -0.371 5.267 12.947 1.00 98.62 74 LYS A N 1
ATOM 602 C CA . LYS A 1 74 ? 0.373 5.820 14.091 1.00 98.62 74 LYS A CA 1
ATOM 603 C C . LYS A 1 74 ? -0.327 5.562 15.427 1.00 98.62 74 LYS A C 1
ATOM 605 O O . LYS A 1 74 ? 0.355 5.331 16.417 1.00 98.62 74 LYS A O 1
ATOM 610 N N . ARG A 1 75 ? -1.661 5.635 15.462 1.00 98.69 75 ARG A N 1
ATOM 611 C CA . ARG A 1 75 ? -2.452 5.388 16.676 1.00 98.69 75 ARG A CA 1
ATOM 612 C C . ARG A 1 75 ? -2.426 3.917 17.078 1.00 98.69 75 ARG A C 1
ATOM 614 O O . ARG A 1 75 ? -2.149 3.641 18.237 1.00 98.69 75 ARG A O 1
ATOM 621 N N . ALA A 1 76 ? -2.612 3.005 16.125 1.00 98.75 76 ALA A N 1
ATOM 622 C CA . ALA A 1 76 ? -2.488 1.568 16.363 1.00 98.75 76 ALA A CA 1
ATOM 623 C C . ALA A 1 76 ? -1.089 1.198 16.887 1.00 98.75 76 ALA A C 1
ATOM 625 O O . ALA A 1 76 ? -0.969 0.486 17.879 1.00 98.75 76 ALA A O 1
ATOM 626 N N . GLU A 1 77 ? -0.035 1.754 16.278 1.00 98.62 77 GLU A N 1
ATOM 627 C CA . GLU A 1 77 ? 1.350 1.547 16.719 1.00 98.62 77 GLU A CA 1
ATOM 628 C C . GLU A 1 77 ? 1.569 2.062 18.151 1.00 98.62 77 GLU A C 1
ATOM 630 O O . GLU A 1 77 ? 2.139 1.350 18.974 1.00 98.62 77 GLU A O 1
ATOM 635 N N . ALA A 1 78 ? 1.096 3.274 18.464 1.00 98.50 78 ALA A N 1
ATOM 636 C CA . ALA A 1 78 ? 1.248 3.879 19.789 1.00 98.50 78 ALA A CA 1
ATOM 637 C C . ALA A 1 78 ? 0.458 3.146 20.885 1.00 98.50 78 ALA A C 1
ATOM 639 O O . ALA A 1 78 ? 0.921 3.068 22.017 1.00 98.50 78 ALA A O 1
ATOM 640 N N . ALA A 1 79 ? -0.713 2.602 20.548 1.00 98.38 79 ALA A N 1
ATOM 641 C CA . ALA A 1 79 ? -1.547 1.833 21.467 1.00 98.38 79 ALA A CA 1
ATOM 642 C C . ALA A 1 79 ? -1.050 0.393 21.684 1.00 98.38 79 ALA A C 1
ATOM 644 O O . ALA A 1 79 ? -1.584 -0.310 22.537 1.00 98.38 79 ALA A O 1
ATOM 645 N N . GLY A 1 80 ? -0.060 -0.069 20.911 1.00 98.31 80 GLY A N 1
ATOM 646 C CA . GLY A 1 80 ? 0.334 -1.475 20.921 1.00 98.31 80 GLY A CA 1
ATOM 647 C C . GLY A 1 80 ? -0.795 -2.397 20.449 1.00 98.31 80 GLY A C 1
ATOM 648 O O . GLY A 1 80 ? -0.969 -3.483 20.993 1.00 98.31 80 GLY A O 1
ATOM 649 N N . ASP A 1 81 ? -1.593 -1.952 19.481 1.00 98.62 81 ASP A N 1
ATOM 650 C CA . ASP A 1 81 ? -2.750 -2.694 18.991 1.00 98.62 81 ASP A CA 1
ATOM 651 C C . ASP A 1 81 ? -2.324 -3.761 17.976 1.00 98.62 81 ASP A C 1
ATOM 653 O O . ASP A 1 81 ? -2.192 -3.495 16.779 1.00 98.62 81 ASP A O 1
ATOM 657 N N . ASP A 1 82 ? -2.077 -4.975 18.467 1.00 98.69 82 ASP A N 1
ATOM 658 C CA . ASP A 1 82 ? -1.527 -6.079 17.673 1.00 98.69 82 ASP A CA 1
ATOM 659 C C . ASP A 1 82 ? -2.389 -6.439 16.459 1.00 98.69 82 ASP A C 1
ATOM 661 O O . ASP A 1 82 ? -1.861 -6.688 15.372 1.00 98.69 82 ASP A O 1
ATOM 665 N N . GLU A 1 83 ? -3.713 -6.443 16.620 1.00 98.56 83 GLU A N 1
ATOM 666 C CA . GLU A 1 83 ? -4.625 -6.820 15.546 1.00 98.56 83 GLU A CA 1
ATOM 667 C C . GLU A 1 83 ? -4.665 -5.743 14.452 1.00 98.56 83 GLU A C 1
ATOM 669 O O . GLU A 1 83 ? -4.538 -6.082 13.270 1.00 98.56 83 GLU A O 1
ATOM 674 N N . LEU A 1 84 ? -4.773 -4.453 14.800 1.00 98.69 84 LEU A N 1
ATOM 675 C CA . LEU A 1 84 ? -4.725 -3.398 13.781 1.00 98.69 84 LEU A CA 1
ATOM 676 C C . LEU A 1 84 ? -3.348 -3.298 13.140 1.00 98.69 84 LEU A C 1
ATOM 678 O O . LEU A 1 84 ? -3.259 -3.127 11.924 1.00 98.69 84 LEU A O 1
ATOM 682 N N . MET A 1 85 ? -2.271 -3.442 13.911 1.00 98.81 85 MET A N 1
ATOM 683 C CA . MET A 1 85 ? -0.921 -3.495 13.349 1.00 98.81 85 MET A CA 1
ATOM 684 C C . MET A 1 85 ? -0.771 -4.664 12.371 1.00 98.81 85 MET A C 1
ATOM 686 O O . MET A 1 85 ? -0.107 -4.517 11.342 1.00 98.81 85 MET A O 1
ATOM 690 N N . GLY A 1 86 ? -1.441 -5.787 12.638 1.00 98.75 86 GLY A N 1
ATOM 691 C CA . GLY A 1 86 ? -1.484 -6.956 11.766 1.00 98.75 86 GLY A CA 1
ATOM 692 C C . GLY A 1 86 ? -2.249 -6.679 10.475 1.00 98.75 86 GLY A C 1
ATOM 693 O O . GLY A 1 86 ? -1.745 -6.939 9.382 1.00 98.75 86 GLY A O 1
ATOM 694 N N . ALA A 1 87 ? -3.426 -6.060 10.586 1.00 98.81 87 ALA A N 1
ATOM 695 C CA . ALA A 1 87 ? -4.212 -5.624 9.436 1.00 98.81 87 ALA A CA 1
ATOM 696 C C . ALA A 1 87 ? -3.446 -4.606 8.569 1.00 98.81 87 ALA A C 1
ATOM 698 O O . ALA A 1 87 ? -3.433 -4.723 7.344 1.00 98.81 87 ALA A O 1
ATOM 699 N N . PHE A 1 88 ? -2.739 -3.650 9.181 1.00 98.88 88 PHE A N 1
ATOM 700 C CA . PHE A 1 88 ? -1.880 -2.706 8.464 1.00 98.88 88 PHE A CA 1
ATOM 701 C C . PHE A 1 88 ? -0.702 -3.386 7.768 1.00 98.88 88 PHE A C 1
ATOM 703 O O . PHE A 1 88 ? -0.377 -3.007 6.643 1.00 98.88 88 PHE A O 1
ATOM 710 N N . LEU A 1 89 ? -0.060 -4.371 8.404 1.00 98.81 89 LEU A N 1
ATOM 711 C CA . LEU A 1 89 ? 1.030 -5.129 7.789 1.00 98.81 89 LEU A CA 1
ATOM 712 C C . LEU A 1 89 ? 0.565 -5.779 6.480 1.00 98.81 89 LEU A C 1
ATOM 714 O O . LEU A 1 89 ? 1.173 -5.532 5.438 1.00 98.81 89 LEU A O 1
ATOM 718 N N . VAL A 1 90 ? -0.549 -6.515 6.527 1.00 98.69 90 VAL A N 1
ATOM 719 C CA . VAL A 1 90 ? -1.136 -7.186 5.355 1.00 98.69 90 VAL A CA 1
ATOM 720 C C . VAL A 1 90 ? -1.565 -6.158 4.300 1.00 98.69 90 VAL A C 1
ATOM 722 O O . VAL A 1 90 ? -1.233 -6.287 3.120 1.00 98.69 90 VAL A O 1
ATOM 725 N N . ALA A 1 91 ? -2.233 -5.076 4.715 1.00 98.62 91 ALA A N 1
ATOM 726 C CA . ALA A 1 91 ? -2.650 -4.011 3.805 1.00 98.62 91 ALA A CA 1
ATOM 727 C C . ALA A 1 91 ? -1.456 -3.339 3.103 1.00 98.62 91 ALA A C 1
ATOM 729 O O . ALA A 1 91 ? -1.549 -3.013 1.920 1.00 98.62 91 ALA A O 1
ATOM 730 N N . PHE A 1 92 ? -0.325 -3.136 3.790 1.00 98.44 92 PHE A N 1
ATOM 731 C CA . PHE A 1 92 ? 0.882 -2.556 3.193 1.00 98.44 92 PHE A CA 1
ATOM 732 C C . PHE A 1 92 ? 1.629 -3.523 2.283 1.00 98.44 92 PHE A C 1
ATOM 734 O O . PHE A 1 92 ? 2.138 -3.076 1.249 1.00 98.44 92 PHE A O 1
ATOM 741 N N . ASP A 1 93 ? 1.675 -4.809 2.623 1.00 97.50 93 ASP A N 1
ATOM 742 C CA . ASP A 1 93 ? 2.225 -5.853 1.757 1.00 97.50 93 ASP A CA 1
ATOM 743 C C . ASP A 1 93 ? 1.509 -5.857 0.401 1.00 97.50 93 ASP A C 1
ATOM 745 O O . ASP A 1 93 ? 2.165 -5.726 -0.635 1.00 97.50 93 ASP A O 1
ATOM 749 N N . ARG A 1 94 ? 0.171 -5.790 0.414 1.00 97.12 94 ARG A N 1
ATOM 750 C CA . ARG A 1 94 ? -0.685 -5.670 -0.782 1.00 97.12 94 ARG A CA 1
ATOM 751 C C . ARG A 1 94 ? -0.402 -4.470 -1.676 1.00 97.12 94 ARG A C 1
ATOM 753 O O . ARG A 1 94 ? -0.752 -4.476 -2.854 1.00 97.12 94 ARG A O 1
ATOM 760 N N . THR A 1 95 ? 0.231 -3.418 -1.158 1.00 96.19 95 THR A N 1
ATOM 761 C CA . THR A 1 95 ? 0.468 -2.206 -1.954 1.00 96.19 95 THR A CA 1
ATOM 762 C C . THR A 1 95 ? 1.650 -2.308 -2.912 1.00 96.19 95 THR A C 1
ATOM 764 O O . THR A 1 95 ? 1.811 -1.415 -3.748 1.00 96.19 95 THR A O 1
ATOM 767 N N . ILE A 1 96 ? 2.507 -3.324 -2.799 1.00 93.81 96 ILE A N 1
ATOM 768 C CA . ILE A 1 96 ? 3.654 -3.528 -3.691 1.00 93.81 96 ILE A CA 1
ATOM 769 C C . ILE A 1 96 ? 3.446 -4.859 -4.405 1.00 93.81 96 ILE A C 1
ATOM 771 O O . ILE A 1 96 ? 3.495 -5.906 -3.775 1.00 93.81 96 ILE A O 1
ATOM 775 N N . ARG A 1 97 ? 3.211 -4.789 -5.717 1.00 93.75 97 ARG A N 1
ATOM 776 C CA . ARG A 1 97 ? 3.065 -5.948 -6.601 1.00 93.75 97 ARG A CA 1
ATOM 777 C C . ARG A 1 97 ? 3.976 -5.750 -7.810 1.00 93.75 97 ARG A C 1
ATOM 779 O O . ARG A 1 97 ? 3.743 -4.865 -8.640 1.00 93.75 97 ARG A O 1
ATOM 786 N N . ARG A 1 98 ? 5.102 -6.459 -7.817 1.00 93.69 98 ARG A N 1
ATOM 787 C CA . ARG A 1 98 ? 6.039 -6.570 -8.936 1.00 93.69 98 ARG A CA 1
ATOM 788 C C . ARG A 1 98 ? 5.408 -7.463 -10.002 1.00 93.69 98 ARG A C 1
ATOM 790 O O . ARG A 1 98 ? 4.602 -8.326 -9.699 1.00 93.69 98 ARG A O 1
ATOM 797 N N . ALA A 1 99 ? 5.789 -7.252 -11.254 1.00 92.44 99 ALA A N 1
ATOM 798 C CA . ALA A 1 99 ? 5.306 -8.050 -12.374 1.00 92.44 99 ALA A CA 1
ATOM 799 C C . ALA A 1 99 ? 6.462 -8.420 -13.303 1.00 92.44 99 ALA A C 1
ATOM 801 O O . ALA A 1 99 ? 7.388 -7.621 -13.482 1.00 92.44 99 ALA A O 1
ATOM 802 N N . ARG A 1 100 ? 6.374 -9.595 -13.934 1.00 92.62 100 ARG A N 1
ATOM 803 C CA . ARG A 1 100 ? 7.209 -9.944 -15.089 1.00 92.62 100 ARG A CA 1
ATOM 804 C C . ARG A 1 100 ? 6.800 -9.075 -16.269 1.00 92.62 100 ARG A C 1
ATOM 806 O O . ARG A 1 100 ? 5.617 -8.951 -16.588 1.00 92.62 100 ARG A O 1
ATOM 813 N N . ARG A 1 101 ? 7.772 -8.422 -16.893 1.00 92.50 101 ARG A N 1
ATOM 814 C CA . ARG A 1 101 ? 7.586 -7.633 -18.110 1.00 92.50 101 ARG A CA 1
ATOM 815 C C . ARG A 1 101 ? 8.767 -7.867 -19.032 1.00 92.50 101 ARG A C 1
ATOM 817 O O . ARG A 1 101 ? 9.907 -7.896 -18.579 1.00 92.50 101 ARG A O 1
ATOM 824 N N . THR A 1 102 ? 8.500 -7.938 -20.328 1.00 93.00 102 THR A N 1
ATOM 825 C CA . THR A 1 102 ? 9.551 -7.857 -21.339 1.00 93.00 102 THR A CA 1
ATOM 826 C C . THR A 1 102 ? 10.130 -6.447 -21.339 1.00 93.00 102 THR A C 1
ATOM 828 O O . THR A 1 102 ? 9.403 -5.462 -21.494 1.00 93.00 102 THR A O 1
ATOM 831 N N . ARG A 1 103 ? 11.440 -6.339 -21.138 1.00 91.25 103 ARG A N 1
ATOM 832 C CA . ARG A 1 103 ? 12.191 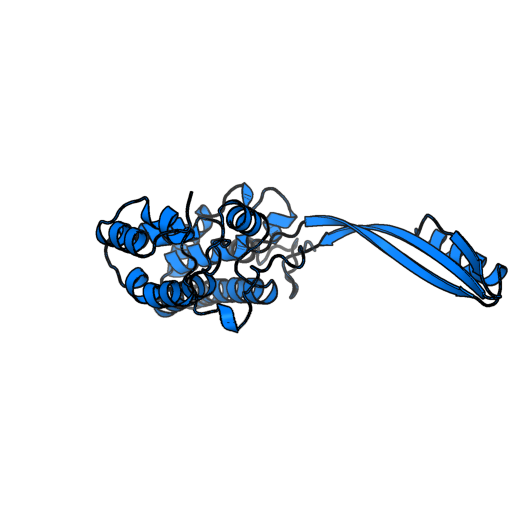-5.091 -21.220 1.00 91.25 103 ARG A CA 1
ATOM 833 C C . ARG A 1 103 ? 13.103 -5.142 -22.434 1.00 91.25 103 ARG A C 1
ATOM 835 O O . ARG A 1 103 ? 13.902 -6.059 -22.576 1.00 91.25 103 ARG A O 1
ATOM 842 N N . THR A 1 104 ? 13.029 -4.111 -23.264 1.00 93.19 104 THR A N 1
ATOM 843 C CA . THR A 1 104 ? 13.974 -3.923 -24.365 1.00 93.19 104 THR A CA 1
ATOM 844 C C . THR A 1 104 ? 15.190 -3.146 -23.868 1.00 93.19 104 THR A C 1
ATOM 846 O O . THR A 1 104 ? 15.066 -2.037 -23.339 1.00 93.19 104 THR A O 1
ATOM 849 N N . ARG A 1 105 ? 16.373 -3.737 -24.016 1.00 93.38 105 ARG A N 1
ATOM 850 C CA . ARG A 1 105 ? 17.675 -3.080 -23.876 1.00 93.38 105 ARG A CA 1
ATOM 851 C C . ARG A 1 105 ? 18.108 -2.559 -25.232 1.00 93.38 105 ARG A C 1
ATOM 853 O O . ARG A 1 105 ? 17.907 -3.230 -26.237 1.00 93.38 105 ARG A O 1
ATOM 860 N N . TYR A 1 106 ? 18.747 -1.400 -25.228 1.00 94.38 106 TYR A N 1
ATOM 861 C CA . TYR A 1 106 ? 19.269 -0.762 -26.426 1.00 94.38 106 TYR A CA 1
ATOM 862 C C . TYR A 1 106 ? 20.775 -0.610 -26.273 1.00 94.38 106 TYR A C 1
ATOM 864 O O . TYR A 1 106 ? 21.249 -0.179 -25.219 1.00 94.38 106 TYR A O 1
ATOM 872 N N . LYS A 1 107 ? 21.507 -0.936 -27.332 1.00 96.31 107 LYS A N 1
ATOM 873 C CA . LYS A 1 107 ? 22.866 -0.454 -27.551 1.00 96.31 107 LYS A CA 1
ATOM 874 C C . LYS A 1 107 ? 22.849 0.440 -28.771 1.00 96.31 107 LYS A C 1
ATOM 876 O O . LYS A 1 107 ? 22.183 0.127 -29.751 1.00 96.31 107 LYS A O 1
ATOM 881 N N . GLN A 1 108 ? 23.549 1.559 -28.679 1.00 95.62 108 GLN A N 1
ATOM 882 C CA . GLN A 1 108 ? 23.718 2.478 -29.789 1.00 95.62 108 GLN A CA 1
ATOM 883 C C . GLN A 1 108 ? 25.093 3.129 -29.711 1.00 95.62 108 GLN A C 1
ATOM 885 O O . GLN A 1 108 ? 25.632 3.311 -28.617 1.00 95.62 108 GLN A O 1
ATOM 890 N N . GLY A 1 109 ? 25.643 3.486 -30.864 1.00 95.12 109 GLY A N 1
ATOM 891 C CA . GLY A 1 109 ? 26.928 4.160 -30.969 1.00 95.12 109 GLY A CA 1
ATOM 892 C C . GLY A 1 109 ? 27.042 4.950 -32.265 1.00 95.12 109 GLY A C 1
ATOM 893 O O . GLY A 1 109 ? 26.346 4.661 -33.237 1.00 95.12 109 GLY A O 1
ATOM 894 N N . SER A 1 110 ? 27.922 5.950 -32.252 1.00 96.12 110 SER A N 1
ATOM 895 C CA . SER A 1 110 ? 28.387 6.654 -33.447 1.00 96.12 110 SER A CA 1
ATOM 896 C C . SER A 1 110 ? 29.808 6.189 -33.742 1.00 96.12 110 SER A C 1
ATOM 898 O O . SER A 1 110 ? 30.627 6.090 -32.830 1.00 96.12 110 SER A O 1
ATOM 900 N N . PHE A 1 111 ? 30.094 5.939 -35.009 1.00 95.25 111 PHE A N 1
ATOM 901 C CA . PHE A 1 111 ? 31.332 5.349 -35.494 1.00 95.25 111 PHE A CA 1
ATOM 902 C C . PHE A 1 111 ? 31.902 6.196 -36.628 1.00 95.25 111 PHE A C 1
ATOM 904 O O . PHE A 1 111 ? 31.164 6.898 -37.327 1.00 95.25 111 PHE A O 1
ATOM 911 N N . ALA A 1 112 ? 33.226 6.143 -36.772 1.00 91.69 112 ALA A N 1
ATOM 912 C CA . ALA A 1 112 ? 33.949 6.899 -37.789 1.00 91.69 112 ALA A CA 1
ATOM 913 C C . ALA A 1 112 ? 33.576 6.446 -39.208 1.00 91.69 112 ALA A C 1
ATOM 915 O O . ALA A 1 112 ? 33.437 7.275 -40.100 1.00 91.69 112 ALA A O 1
ATOM 916 N N . ASP A 1 113 ? 33.353 5.145 -39.392 1.00 93.50 113 ASP A N 1
ATOM 917 C CA . ASP A 1 113 ? 33.039 4.532 -40.677 1.00 93.50 113 ASP A CA 1
ATOM 918 C C . ASP A 1 113 ? 32.100 3.321 -40.522 1.00 93.50 113 ASP A C 1
ATOM 920 O O . ASP A 1 113 ? 31.728 2.908 -39.415 1.00 93.50 113 ASP A O 1
ATOM 924 N N . GLN A 1 114 ? 31.708 2.770 -41.672 1.00 93.56 114 GLN A N 1
ATOM 925 C CA . GLN A 1 114 ? 30.843 1.601 -41.790 1.00 93.56 114 GLN A CA 1
ATOM 926 C C . GLN A 1 114 ? 31.463 0.345 -41.165 1.00 93.56 114 GLN A C 1
ATOM 928 O O . GLN A 1 114 ? 30.776 -0.399 -40.468 1.00 93.56 114 GLN A O 1
ATOM 933 N N . ALA A 1 115 ? 32.765 0.123 -41.356 1.00 94.00 115 ALA A N 1
ATOM 934 C CA . ALA A 1 115 ? 33.445 -1.074 -40.871 1.00 94.00 115 ALA A CA 1
ATOM 935 C C . ALA A 1 115 ? 33.477 -1.127 -39.333 1.00 94.00 115 ALA A C 1
ATOM 937 O O . ALA A 1 115 ? 33.234 -2.179 -38.734 1.00 94.00 115 ALA A O 1
ATOM 938 N N . ALA A 1 116 ? 33.712 0.015 -38.685 1.00 94.12 116 ALA A N 1
ATOM 939 C CA . ALA A 1 116 ? 33.679 0.161 -37.236 1.00 94.12 116 ALA A CA 1
ATOM 940 C C . ALA A 1 116 ? 32.265 -0.057 -36.674 1.00 94.12 116 ALA A C 1
ATOM 942 O O . ALA A 1 116 ? 32.102 -0.732 -35.652 1.00 94.12 116 ALA A O 1
ATOM 943 N N . ALA A 1 117 ? 31.237 0.454 -37.357 1.00 95.12 117 ALA A N 1
ATOM 944 C CA . ALA A 1 117 ? 29.843 0.219 -36.988 1.00 95.12 117 ALA A CA 1
ATOM 945 C C . ALA A 1 117 ? 29.450 -1.262 -37.117 1.00 95.12 117 ALA A C 1
ATOM 947 O O . ALA A 1 117 ? 28.801 -1.810 -36.225 1.00 95.12 117 ALA A O 1
ATOM 948 N N . GLU A 1 118 ? 29.892 -1.939 -38.178 1.00 95.88 118 GLU A N 1
ATOM 949 C CA . GLU A 1 118 ? 29.665 -3.373 -38.382 1.00 95.88 118 GLU A CA 1
ATOM 950 C C . GLU A 1 118 ? 30.391 -4.236 -37.352 1.00 95.88 118 GLU A C 1
ATOM 952 O O . GLU A 1 118 ? 29.824 -5.209 -36.853 1.00 95.88 118 GLU A O 1
ATOM 957 N N . ALA A 1 119 ? 31.626 -3.880 -36.989 1.00 95.50 119 ALA A N 1
ATOM 958 C CA . ALA A 1 119 ? 32.361 -4.563 -35.931 1.00 95.50 119 ALA A CA 1
ATOM 959 C C . ALA A 1 119 ? 31.630 -4.452 -34.584 1.00 95.50 119 ALA A C 1
ATOM 961 O O . ALA A 1 119 ? 31.449 -5.457 -33.896 1.00 95.50 119 ALA A O 1
ATOM 962 N N . ALA A 1 120 ? 31.140 -3.259 -34.237 1.00 96.06 120 ALA A N 1
ATOM 963 C CA . ALA A 1 120 ? 30.342 -3.060 -33.032 1.00 96.06 120 ALA A CA 1
ATOM 964 C C . ALA A 1 120 ? 29.019 -3.840 -33.074 1.00 96.06 120 ALA A C 1
ATOM 966 O O . ALA A 1 120 ? 28.670 -4.501 -32.095 1.00 96.06 120 ALA A O 1
ATOM 967 N N . ALA A 1 121 ? 28.315 -3.825 -34.210 1.00 95.69 121 ALA A N 1
ATOM 968 C CA . ALA A 1 121 ? 27.088 -4.589 -34.403 1.00 95.69 121 ALA A CA 1
ATOM 969 C C . ALA A 1 121 ? 27.322 -6.100 -34.236 1.00 95.69 121 ALA A C 1
ATOM 971 O O . ALA A 1 121 ? 26.565 -6.745 -33.512 1.00 95.69 121 ALA A O 1
ATOM 972 N N . ARG A 1 122 ? 28.394 -6.662 -34.817 1.00 95.88 122 ARG A N 1
ATOM 973 C CA . ARG A 1 122 ? 28.775 -8.076 -34.634 1.00 95.88 122 ARG A CA 1
ATOM 974 C C . ARG A 1 122 ? 29.036 -8.418 -33.167 1.00 95.88 122 ARG A C 1
ATOM 976 O O . ARG A 1 122 ? 28.536 -9.433 -32.690 1.00 95.88 122 ARG A O 1
ATOM 983 N N . THR A 1 123 ? 29.745 -7.557 -32.437 1.00 96.62 123 THR A N 1
ATOM 984 C CA . THR A 1 123 ? 29.953 -7.727 -30.989 1.00 96.62 123 THR A CA 1
ATOM 985 C C . THR A 1 123 ? 28.623 -7.735 -30.235 1.00 96.62 123 THR A C 1
ATOM 987 O O . THR A 1 123 ? 28.392 -8.598 -29.394 1.00 96.62 123 THR A O 1
ATOM 990 N N . TRP A 1 124 ? 27.700 -6.827 -30.557 1.00 97.00 124 TRP A N 1
ATOM 991 C CA . TRP A 1 124 ? 26.392 -6.790 -29.899 1.00 97.00 124 TRP A CA 1
ATOM 992 C C . TRP A 1 124 ? 25.532 -8.013 -30.230 1.00 97.00 124 TRP A C 1
ATOM 994 O O . TRP A 1 124 ? 24.855 -8.526 -29.338 1.00 97.00 124 TRP A O 1
ATOM 1004 N N . LEU A 1 125 ? 25.589 -8.512 -31.469 1.00 94.50 125 LEU A N 1
ATOM 1005 C CA . LEU A 1 125 ? 24.944 -9.768 -31.860 1.00 94.50 125 LEU A CA 1
ATOM 1006 C C . LEU A 1 125 ? 25.492 -10.949 -31.045 1.00 94.50 125 LEU A C 1
ATOM 1008 O O . LEU A 1 125 ? 24.709 -11.742 -30.526 1.00 94.50 125 LEU A O 1
ATOM 1012 N N . ALA A 1 126 ? 26.813 -11.023 -30.851 1.00 94.56 126 ALA A N 1
ATOM 1013 C CA . ALA A 1 126 ? 27.447 -12.050 -30.019 1.00 94.56 126 ALA A CA 1
ATOM 1014 C C . ALA A 1 126 ? 27.031 -11.965 -28.535 1.00 94.56 126 ALA A C 1
ATOM 1016 O O . ALA A 1 126 ? 26.914 -12.983 -27.860 1.00 94.56 126 ALA A O 1
ATOM 1017 N N . GLU A 1 127 ? 26.725 -10.768 -28.028 1.00 93.56 127 GLU A N 1
ATOM 1018 C CA . GLU A 1 127 ? 26.137 -10.565 -26.693 1.00 93.56 127 GLU A CA 1
ATOM 1019 C C . GLU A 1 127 ? 24.624 -10.887 -26.618 1.00 93.56 127 GLU A C 1
ATOM 1021 O O . GLU A 1 127 ? 23.978 -10.738 -25.566 1.00 93.56 127 GLU A O 1
ATOM 1026 N N . GLY A 1 128 ? 24.024 -11.310 -27.732 1.00 93.88 128 GLY A N 1
ATOM 1027 C CA . GLY A 1 128 ? 22.614 -11.665 -27.844 1.00 93.88 128 GLY A CA 1
ATOM 1028 C C . GLY A 1 128 ? 21.675 -10.474 -28.037 1.00 93.88 128 GLY A C 1
ATOM 1029 O O . GLY A 1 128 ? 20.492 -10.589 -27.720 1.00 93.88 128 GLY A O 1
ATOM 1030 N N . TYR A 1 129 ? 22.170 -9.321 -28.499 1.00 95.50 129 TYR A N 1
ATOM 1031 C CA . TYR A 1 129 ? 21.295 -8.295 -29.070 1.00 95.50 129 TYR A CA 1
ATOM 1032 C C . TYR A 1 129 ? 20.857 -8.739 -30.469 1.00 95.50 129 TYR A C 1
ATOM 1034 O O . TYR A 1 129 ? 21.643 -9.302 -31.214 1.00 95.50 129 TYR A O 1
ATOM 1042 N N . GLY A 1 130 ? 19.602 -8.497 -30.827 1.00 90.69 130 GLY A N 1
ATOM 1043 C CA . GLY A 1 130 ? 19.056 -8.689 -32.169 1.00 90.69 130 GLY A CA 1
ATOM 1044 C C . GLY A 1 130 ? 18.698 -7.358 -32.833 1.00 90.69 130 GLY A C 1
ATOM 1045 O O . GLY A 1 130 ? 18.876 -6.283 -32.251 1.00 90.69 130 GLY A O 1
ATOM 1046 N N . ASN A 1 131 ? 18.160 -7.427 -34.054 1.00 86.12 131 ASN A N 1
ATOM 1047 C CA . ASN A 1 131 ? 17.744 -6.259 -34.845 1.00 86.12 131 ASN A CA 1
ATOM 1048 C C . ASN A 1 131 ? 18.847 -5.190 -34.961 1.00 86.12 131 ASN A C 1
ATOM 1050 O O . ASN A 1 131 ? 18.573 -3.997 -34.817 1.00 86.12 131 ASN A O 1
ATOM 1054 N N . ALA A 1 132 ? 20.099 -5.623 -35.144 1.00 90.75 132 ALA A N 1
ATOM 1055 C CA . ALA A 1 132 ? 21.206 -4.706 -35.356 1.00 90.75 132 ALA A CA 1
ATOM 1056 C C . ALA A 1 132 ? 21.034 -4.010 -36.711 1.00 90.75 132 ALA A C 1
ATOM 1058 O O . ALA A 1 132 ? 20.836 -4.671 -37.728 1.00 90.75 132 ALA A O 1
ATOM 1059 N N . ASN A 1 133 ? 21.089 -2.685 -36.718 1.00 93.81 133 ASN A N 1
ATOM 1060 C CA . ASN A 1 133 ? 20.922 -1.876 -37.917 1.00 93.81 133 ASN A CA 1
ATOM 1061 C C . ASN A 1 133 ? 21.952 -0.747 -37.901 1.00 93.81 133 ASN A C 1
ATOM 1063 O O . ASN A 1 133 ? 22.287 -0.203 -36.843 1.00 93.81 133 ASN A O 1
ATOM 1067 N N . ILE A 1 134 ? 22.471 -0.443 -39.084 1.00 94.69 134 ILE A N 1
ATOM 1068 C CA . ILE A 1 134 ? 23.544 0.508 -39.311 1.00 94.69 134 ILE A CA 1
ATOM 1069 C C . ILE A 1 134 ? 23.038 1.528 -40.320 1.00 94.69 134 ILE A C 1
ATOM 1071 O O . ILE A 1 134 ? 22.644 1.168 -41.424 1.00 94.69 134 ILE A O 1
ATOM 1075 N N . ASN A 1 135 ? 23.056 2.796 -39.929 1.00 94.12 135 ASN A N 1
ATOM 1076 C CA . ASN A 1 135 ? 22.596 3.902 -40.754 1.00 94.12 135 ASN A CA 1
ATOM 1077 C C . ASN A 1 135 ? 23.695 4.953 -40.861 1.00 94.12 135 ASN A C 1
ATOM 1079 O O . ASN A 1 135 ? 24.289 5.337 -39.851 1.00 94.12 135 ASN A O 1
ATOM 1083 N N . THR A 1 136 ? 23.899 5.482 -42.062 1.00 90.88 136 THR A N 1
ATOM 1084 C CA . THR A 1 136 ? 24.859 6.560 -42.311 1.00 90.88 136 THR A CA 1
ATOM 1085 C C . THR A 1 136 ? 24.107 7.832 -42.655 1.00 90.88 136 THR A C 1
ATOM 1087 O O . THR A 1 136 ? 23.338 7.869 -43.614 1.00 90.88 136 THR A O 1
ATOM 1090 N N . TRP A 1 137 ? 24.316 8.886 -41.869 1.00 87.25 137 TRP A N 1
ATOM 1091 C CA . TRP A 1 137 ? 23.689 10.183 -42.100 1.00 87.25 137 TRP A CA 1
ATOM 1092 C C . TRP A 1 137 ? 24.673 11.314 -41.809 1.00 87.25 137 TRP A C 1
ATOM 1094 O O . TRP A 1 137 ? 25.367 11.300 -40.792 1.00 87.25 137 TRP A O 1
ATOM 1104 N N . SER A 1 138 ? 24.747 12.289 -42.721 1.00 84.06 138 SER A N 1
ATOM 1105 C CA . SER A 1 138 ? 25.613 13.474 -42.607 1.00 84.06 138 SER A CA 1
ATOM 1106 C C . SER A 1 138 ? 27.091 13.149 -42.325 1.00 84.06 138 SER A C 1
ATOM 1108 O O . SER A 1 138 ? 27.731 13.795 -41.499 1.00 84.06 138 SER A O 1
ATOM 1110 N N . GLY A 1 139 ? 27.632 12.113 -42.979 1.00 84.94 139 GLY A N 1
ATOM 1111 C CA . GLY A 1 139 ? 29.036 11.701 -42.830 1.00 84.94 139 GLY A CA 1
ATOM 1112 C C . GLY A 1 139 ? 29.368 10.974 -41.521 1.00 84.94 139 GLY A C 1
ATOM 1113 O O . GLY A 1 139 ? 30.539 10.741 -41.242 1.00 84.94 139 GLY A O 1
ATOM 1114 N N . ARG A 1 140 ? 28.365 10.605 -40.714 1.00 88.44 140 ARG A N 1
ATOM 1115 C CA . ARG A 1 140 ? 28.527 9.776 -39.512 1.00 88.44 140 ARG A CA 1
ATOM 1116 C C . ARG A 1 140 ? 27.789 8.457 -39.660 1.00 88.44 140 ARG A C 1
ATOM 1118 O O . ARG A 1 140 ? 26.653 8.434 -40.135 1.00 88.44 140 ARG A O 1
ATOM 1125 N N . THR A 1 141 ? 28.421 7.382 -39.199 1.00 94.19 141 THR A N 1
ATOM 1126 C CA . THR A 1 141 ? 27.804 6.056 -39.167 1.00 94.19 141 THR A CA 1
ATOM 1127 C C . THR A 1 141 ? 27.281 5.772 -37.770 1.00 94.19 141 THR A C 1
ATOM 1129 O O . THR A 1 141 ? 27.991 5.947 -36.782 1.00 94.19 141 THR A O 1
ATOM 1132 N N . TYR A 1 142 ? 26.042 5.320 -37.670 1.00 95.31 142 TYR A N 1
ATOM 1133 C CA . TYR A 1 142 ? 25.395 4.953 -36.422 1.00 95.31 142 TYR A CA 1
ATOM 1134 C C . TYR A 1 142 ? 25.043 3.479 -36.467 1.00 95.31 142 TYR A C 1
ATOM 1136 O O . TYR A 1 142 ? 24.497 3.017 -37.462 1.00 95.31 142 TYR A O 1
ATOM 1144 N N . ALA A 1 143 ? 25.292 2.756 -35.381 1.00 95.56 143 ALA A N 1
ATOM 1145 C CA . ALA A 1 143 ? 24.729 1.425 -35.198 1.00 95.56 143 ALA A CA 1
ATOM 1146 C C . ALA A 1 143 ? 23.797 1.437 -33.994 1.00 95.56 143 ALA A C 1
ATOM 1148 O O . ALA A 1 143 ? 24.105 2.062 -32.974 1.00 95.56 143 ALA A O 1
ATOM 1149 N N . TYR A 1 144 ? 22.689 0.711 -34.094 1.00 95.69 144 TYR A N 1
ATOM 1150 C CA . TYR A 1 144 ? 21.834 0.385 -32.961 1.00 95.69 144 TYR A CA 1
ATOM 1151 C C . TYR A 1 144 ? 21.511 -1.109 -32.952 1.00 95.69 144 TYR A C 1
ATOM 1153 O O . TYR A 1 144 ? 21.436 -1.734 -34.003 1.00 95.69 144 TYR A O 1
ATOM 1161 N N . ALA A 1 145 ? 21.301 -1.684 -31.770 1.00 96.00 145 ALA A N 1
ATOM 1162 C CA . ALA A 1 145 ? 20.803 -3.045 -31.602 1.00 96.00 145 ALA A CA 1
ATOM 1163 C C . ALA A 1 145 ? 19.913 -3.146 -30.360 1.00 96.00 145 ALA A C 1
ATOM 1165 O O . ALA A 1 145 ? 20.046 -2.367 -29.408 1.00 96.00 145 ALA A O 1
ATOM 1166 N N . THR A 1 146 ? 19.007 -4.123 -30.353 1.00 96.25 146 THR A N 1
ATOM 1167 C CA . THR A 1 146 ? 18.009 -4.296 -29.290 1.00 96.25 146 THR A CA 1
ATOM 1168 C C . THR A 1 146 ? 18.010 -5.707 -28.724 1.00 96.25 146 THR A C 1
ATOM 1170 O O . THR A 1 146 ? 18.077 -6.666 -29.479 1.00 96.25 146 THR A O 1
ATOM 1173 N N . LYS A 1 147 ? 17.871 -5.864 -27.409 1.00 95.06 147 LYS A N 1
ATOM 1174 C CA . LYS A 1 147 ? 17.725 -7.173 -26.755 1.00 95.06 147 LYS A CA 1
ATOM 1175 C C . LYS A 1 147 ? 16.473 -7.181 -25.895 1.00 95.06 147 LYS A C 1
ATOM 1177 O O . LYS A 1 147 ? 16.333 -6.322 -25.027 1.00 95.06 147 LYS A O 1
ATOM 1182 N N . SER A 1 148 ? 15.578 -8.132 -26.130 1.00 92.75 148 SER A N 1
ATOM 1183 C CA . SER A 1 148 ? 14.410 -8.352 -25.276 1.00 92.75 148 SER A CA 1
ATOM 1184 C C . SER A 1 148 ? 14.782 -9.319 -24.159 1.00 92.75 148 SER A C 1
ATOM 1186 O O . SER A 1 148 ? 15.216 -10.434 -24.429 1.00 92.75 148 SER A O 1
ATOM 1188 N N . GLU A 1 149 ? 14.613 -8.896 -22.911 1.00 93.31 149 GLU A N 1
ATOM 1189 C CA . GLU A 1 149 ? 14.831 -9.728 -21.725 1.00 93.31 149 GLU A CA 1
ATOM 1190 C C . GLU A 1 149 ? 13.578 -9.724 -20.845 1.00 93.31 149 GLU A C 1
ATOM 1192 O O . GLU A 1 149 ? 12.877 -8.711 -20.754 1.00 93.31 149 GLU A O 1
ATOM 1197 N N . GLU A 1 150 ? 13.276 -10.845 -20.189 1.00 92.19 150 GLU A N 1
ATOM 1198 C CA . GLU A 1 150 ? 12.299 -10.827 -19.104 1.00 92.19 150 GLU A CA 1
ATOM 1199 C C . GLU A 1 150 ? 12.909 -10.094 -17.907 1.00 92.19 150 GLU A C 1
ATOM 1201 O O . GLU A 1 150 ? 14.033 -10.363 -17.488 1.00 92.19 150 GLU A O 1
ATOM 1206 N N . ALA A 1 151 ? 12.163 -9.145 -17.351 1.00 90.38 151 ALA A N 1
ATOM 1207 C CA . ALA A 1 151 ? 12.558 -8.420 -16.162 1.00 90.38 151 ALA A CA 1
ATOM 1208 C C . ALA A 1 151 ? 11.409 -8.388 -15.157 1.00 90.38 151 ALA A C 1
ATOM 1210 O O . ALA A 1 151 ? 10.262 -8.076 -15.490 1.00 90.38 151 ALA A O 1
ATOM 1211 N N . VAL A 1 152 ? 11.734 -8.622 -13.887 1.00 91.12 152 VAL A N 1
ATOM 1212 C CA . VAL A 1 152 ? 10.822 -8.332 -12.783 1.00 91.12 152 VAL A CA 1
ATOM 1213 C C . VAL A 1 152 ? 10.876 -6.834 -12.503 1.00 91.12 152 VAL A C 1
ATOM 1215 O O . VAL A 1 152 ? 11.893 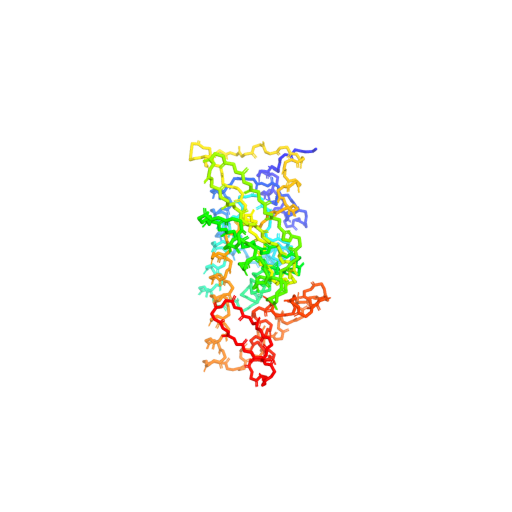-6.294 -12.065 1.00 91.12 152 VAL A O 1
ATOM 1218 N N . VAL A 1 153 ? 9.769 -6.139 -12.746 1.00 90.88 153 VAL A N 1
ATOM 1219 C CA . VAL A 1 153 ? 9.676 -4.690 -12.555 1.00 90.88 153 VAL A CA 1
ATOM 1220 C C . VAL A 1 153 ? 8.666 -4.350 -11.474 1.00 90.88 153 VAL A C 1
ATOM 1222 O O . VAL A 1 153 ? 7.610 -4.964 -11.355 1.00 90.88 153 VAL A O 1
ATOM 1225 N N . THR A 1 154 ? 8.963 -3.320 -10.682 1.00 90.31 154 THR A N 1
ATOM 1226 C CA . THR A 1 154 ? 7.925 -2.660 -9.885 1.00 90.31 154 THR A CA 1
ATOM 1227 C C . THR A 1 154 ? 7.261 -1.602 -10.762 1.00 90.31 154 THR A C 1
ATOM 1229 O O . THR A 1 154 ? 7.975 -0.709 -11.227 1.00 90.31 154 THR A O 1
ATOM 1232 N N . PRO A 1 155 ? 5.936 -1.648 -10.983 1.00 85.81 155 PRO A N 1
ATOM 1233 C CA . PRO A 1 155 ? 5.249 -0.632 -11.768 1.00 85.81 155 PRO A CA 1
ATOM 1234 C C . PRO A 1 155 ? 5.550 0.783 -11.248 1.00 85.81 155 PRO A C 1
ATOM 1236 O O . PRO A 1 155 ? 5.387 1.090 -10.062 1.00 85.81 155 PRO A O 1
ATOM 1239 N N . GLY A 1 156 ? 6.039 1.642 -12.144 1.00 83.81 156 GLY A N 1
ATOM 1240 C CA . GLY A 1 156 ? 6.277 3.056 -11.865 1.00 83.81 156 GLY A CA 1
ATOM 1241 C C . GLY A 1 156 ? 4.976 3.860 -11.875 1.00 83.81 156 GLY A C 1
ATOM 1242 O O . GLY A 1 156 ? 3.962 3.414 -12.402 1.00 83.81 156 GLY A O 1
ATOM 1243 N N . ASN A 1 157 ? 5.004 5.069 -11.307 1.00 86.75 157 ASN A N 1
ATOM 1244 C CA . ASN A 1 157 ? 3.893 6.030 -11.371 1.00 86.75 157 ASN A CA 1
ATOM 1245 C C . ASN A 1 157 ? 2.529 5.480 -10.910 1.00 86.75 157 ASN A C 1
ATOM 1247 O O . ASN A 1 157 ? 1.490 5.887 -11.419 1.00 86.75 157 ASN A O 1
ATOM 1251 N N . THR A 1 158 ? 2.526 4.576 -9.927 1.00 93.38 158 THR A N 1
ATOM 1252 C CA . THR A 1 158 ? 1.294 4.044 -9.318 1.00 93.38 158 THR A CA 1
ATOM 1253 C C . THR A 1 158 ? 0.881 4.790 -8.050 1.00 93.38 158 THR A C 1
ATOM 1255 O O . THR A 1 158 ? -0.000 4.330 -7.338 1.00 93.38 158 THR A O 1
ATOM 1258 N N . ALA A 1 159 ? 1.538 5.899 -7.705 1.00 95.44 159 ALA A N 1
ATOM 1259 C CA . ALA A 1 159 ? 1.141 6.706 -6.554 1.00 95.44 159 ALA A CA 1
ATOM 1260 C C . ALA A 1 159 ? -0.123 7.506 -6.887 1.00 95.44 159 ALA A C 1
ATOM 1262 O O . ALA A 1 159 ? -0.213 8.048 -7.988 1.00 95.44 159 ALA A O 1
ATOM 1263 N N . MET A 1 160 ? -1.050 7.606 -5.935 1.00 94.94 160 MET A N 1
ATOM 1264 C CA . MET A 1 160 ? -2.258 8.412 -6.070 1.00 94.94 160 MET A CA 1
ATOM 1265 C C . MET A 1 160 ? -1.877 9.843 -6.467 1.00 94.94 160 MET A C 1
ATOM 1267 O O . MET A 1 160 ? -1.014 10.442 -5.807 1.00 94.94 160 MET A O 1
ATOM 1271 N N . PRO A 1 161 ? -2.448 10.385 -7.559 1.00 91.88 161 PRO A N 1
ATOM 1272 C CA . PRO A 1 161 ? -2.135 11.734 -7.984 1.00 91.88 161 PRO A CA 1
ATOM 1273 C C . PRO A 1 161 ? -2.514 12.711 -6.880 1.00 91.88 161 PRO A C 1
ATOM 1275 O O . PRO A 1 161 ? -3.569 12.604 -6.253 1.00 91.88 161 PRO A O 1
ATOM 1278 N N . ARG A 1 162 ? -1.631 13.678 -6.644 1.00 86.44 162 ARG A N 1
ATOM 1279 C CA . ARG A 1 162 ? -1.923 14.772 -5.730 1.00 86.44 162 ARG A CA 1
ATOM 1280 C C . ARG A 1 162 ? -2.496 15.946 -6.506 1.00 86.44 162 ARG A C 1
ATOM 1282 O O . ARG A 1 162 ? -2.012 16.237 -7.599 1.00 86.44 162 ARG A O 1
ATOM 1289 N N . PRO A 1 163 ? -3.474 16.647 -5.931 1.00 85.19 163 PRO A N 1
ATOM 1290 C CA . PRO A 1 163 ? -3.937 17.893 -6.498 1.00 85.19 163 PRO A CA 1
ATOM 1291 C C . PRO A 1 163 ? -2.858 18.963 -6.470 1.00 85.19 163 PRO A C 1
ATOM 1293 O O . PRO A 1 163 ? -1.892 18.877 -5.704 1.00 85.19 163 PRO A O 1
ATOM 1296 N N . ARG A 1 164 ? -3.083 20.017 -7.254 1.00 84.38 164 ARG A N 1
ATOM 1297 C CA . ARG A 1 164 ? -2.286 21.241 -7.173 1.00 84.38 164 ARG A CA 1
ATOM 1298 C C . ARG A 1 164 ? -2.371 21.835 -5.760 1.00 84.38 164 ARG A C 1
ATOM 1300 O O . ARG A 1 164 ? -3.416 21.692 -5.121 1.00 84.38 164 ARG A O 1
ATOM 1307 N N . PRO A 1 165 ? -1.330 22.543 -5.287 1.00 82.44 165 PRO A N 1
ATOM 1308 C CA . PRO A 1 165 ? -1.304 23.135 -3.947 1.00 82.44 165 PRO A CA 1
ATOM 1309 C C . PRO A 1 165 ? -2.556 23.956 -3.596 1.00 82.44 165 PRO A C 1
ATOM 1311 O O . PRO A 1 165 ? -3.122 23.784 -2.522 1.00 82.44 165 PRO A O 1
ATOM 1314 N N . GLN A 1 166 ? -3.051 24.760 -4.539 1.00 81.56 166 GLN A N 1
ATOM 1315 C CA . GLN A 1 166 ? -4.256 25.591 -4.386 1.00 81.56 166 GLN A CA 1
ATOM 1316 C C . GLN A 1 166 ? -5.570 24.808 -4.185 1.00 81.56 166 GLN A C 1
ATOM 1318 O O . GLN A 1 166 ? -6.569 25.374 -3.744 1.00 81.56 166 GLN A O 1
ATOM 1323 N N . ASP A 1 167 ? -5.581 23.513 -4.511 1.00 78.25 167 ASP A N 1
ATOM 1324 C CA . ASP A 1 167 ? -6.761 22.646 -4.470 1.00 78.25 167 ASP A CA 1
ATOM 1325 C C . ASP A 1 167 ? -6.694 21.629 -3.309 1.00 78.25 167 ASP A C 1
ATOM 1327 O O . ASP A 1 167 ? -7.559 20.758 -3.197 1.00 78.25 167 ASP A O 1
ATOM 1331 N N . LEU A 1 168 ? -5.674 21.713 -2.440 1.00 73.19 168 LEU A N 1
ATOM 1332 C CA . LEU A 1 168 ? -5.450 20.746 -1.356 1.00 73.19 168 LEU A CA 1
ATOM 1333 C C . LEU A 1 168 ? -6.548 20.762 -0.284 1.00 73.19 168 LEU A C 1
ATOM 1335 O O . LEU A 1 168 ? -6.885 19.694 0.229 1.00 73.19 168 LEU A O 1
ATOM 1339 N N . ASN A 1 169 ? -7.115 21.937 -0.005 1.00 71.06 169 ASN A N 1
ATOM 1340 C CA . ASN A 1 169 ? -8.080 22.148 1.081 1.00 71.06 169 ASN A CA 1
ATOM 1341 C C . ASN A 1 169 ? -9.542 22.056 0.605 1.00 71.06 169 ASN A C 1
ATOM 1343 O O . ASN A 1 169 ? -10.471 22.279 1.378 1.00 71.06 169 ASN A O 1
ATOM 1347 N N . LYS A 1 170 ? -9.769 21.768 -0.682 1.00 71.81 170 LYS A N 1
ATOM 1348 C CA . LYS A 1 170 ? -11.109 21.691 -1.280 1.00 71.81 170 LYS A CA 1
ATOM 1349 C C . LYS A 1 170 ? -11.592 20.245 -1.337 1.00 71.81 170 LYS A C 1
ATOM 1351 O O . LYS A 1 170 ? -10.787 19.334 -1.547 1.00 71.81 170 LYS A O 1
ATOM 1356 N N . ASN A 1 171 ? -12.911 20.037 -1.237 1.00 70.94 171 ASN A N 1
ATOM 1357 C CA . ASN A 1 171 ? -13.470 18.756 -1.663 1.00 70.94 171 ASN A CA 1
ATOM 1358 C C . ASN A 1 171 ? -13.237 18.603 -3.150 1.00 70.94 171 ASN A C 1
ATOM 1360 O O . ASN A 1 171 ? -13.619 19.475 -3.933 1.00 70.94 171 ASN A O 1
ATOM 1364 N N . GLN A 1 172 ? -12.666 17.482 -3.547 1.00 73.88 172 GLN A N 1
ATOM 1365 C CA . GLN A 1 172 ? -12.465 17.232 -4.958 1.00 73.88 172 GLN A CA 1
ATOM 1366 C C . GLN A 1 172 ? -13.661 16.474 -5.480 1.00 73.88 172 GLN A C 1
ATOM 1368 O O . GLN A 1 172 ? -13.857 15.295 -5.172 1.00 73.88 172 GLN A O 1
ATOM 1373 N N . LEU A 1 173 ? -14.458 17.181 -6.274 1.00 74.50 173 LEU A N 1
ATOM 1374 C CA . LEU A 1 173 ? -15.524 16.589 -7.058 1.00 74.50 173 LEU A CA 1
ATOM 1375 C C . LEU A 1 173 ? -14.880 15.774 -8.181 1.00 74.50 173 LEU A C 1
ATOM 1377 O O . LEU A 1 173 ? -14.644 16.255 -9.286 1.00 74.50 173 LEU A O 1
ATOM 1381 N N . LEU A 1 174 ? -14.532 14.535 -7.858 1.00 79.75 174 LEU A N 1
ATOM 1382 C CA . LEU A 1 174 ? -14.203 13.523 -8.845 1.00 79.75 174 LEU A CA 1
ATOM 1383 C C . LEU A 1 174 ? -15.509 12.899 -9.300 1.00 79.75 174 LEU A C 1
ATOM 1385 O O . LEU A 1 174 ? -16.243 12.330 -8.495 1.00 79.75 174 LEU A O 1
ATOM 1389 N N . ASN A 1 175 ? -15.776 12.979 -10.600 1.00 83.56 175 ASN A N 1
ATOM 1390 C CA . ASN A 1 175 ? -16.819 12.151 -11.179 1.00 83.56 175 ASN A CA 1
ATOM 1391 C C . ASN A 1 175 ? -16.454 10.659 -11.041 1.00 83.56 175 ASN A C 1
ATOM 1393 O O . ASN A 1 175 ? -15.289 10.288 -10.853 1.00 83.56 175 ASN A O 1
ATOM 1397 N N . ASP A 1 176 ? -17.464 9.799 -11.150 1.00 81.56 176 ASP A N 1
ATOM 1398 C CA . ASP A 1 176 ? -17.310 8.353 -10.971 1.00 81.56 176 ASP A CA 1
ATOM 1399 C C . ASP A 1 176 ? -16.252 7.745 -11.887 1.00 81.56 176 ASP A C 1
ATOM 1401 O O . ASP A 1 176 ? -15.466 6.902 -11.457 1.00 81.56 176 ASP A O 1
ATOM 1405 N N . TRP A 1 177 ? -16.211 8.186 -13.142 1.00 87.19 177 TRP A N 1
ATOM 1406 C CA . TRP A 1 177 ? -15.249 7.683 -14.111 1.00 87.19 177 TRP A CA 1
ATOM 1407 C C . TRP A 1 177 ? -13.809 7.955 -13.665 1.00 87.19 177 TRP A C 1
ATOM 1409 O O . TRP A 1 177 ? -12.975 7.048 -13.664 1.00 87.19 177 TRP A O 1
ATOM 1419 N N . ALA A 1 178 ? -13.513 9.183 -13.233 1.00 87.81 178 ALA A N 1
ATOM 1420 C CA . ALA A 1 178 ? -12.183 9.565 -12.779 1.00 87.81 178 ALA A CA 1
ATOM 1421 C C . ALA A 1 178 ? -11.806 8.837 -11.482 1.00 87.81 178 ALA A C 1
ATOM 1423 O O . ALA A 1 178 ? -10.688 8.330 -11.372 1.00 87.81 178 ALA A O 1
ATOM 1424 N N . ARG A 1 179 ? -12.751 8.705 -10.540 1.00 87.00 179 ARG A N 1
ATOM 1425 C CA . ARG A 1 179 ? -12.566 7.935 -9.302 1.00 87.00 179 ARG A CA 1
ATOM 1426 C C . ARG A 1 179 ? -12.235 6.471 -9.597 1.00 87.00 179 ARG A C 1
ATOM 1428 O O . ARG A 1 179 ? -11.198 5.985 -9.156 1.00 87.00 179 ARG A O 1
ATOM 1435 N N . GLN A 1 180 ? -13.056 5.788 -10.394 1.00 88.44 180 GLN A N 1
ATOM 1436 C CA . GLN A 1 180 ? -12.837 4.383 -10.756 1.00 88.44 180 GLN A CA 1
ATOM 1437 C C . GLN A 1 180 ? -11.518 4.191 -11.505 1.00 88.44 180 GLN A C 1
ATOM 1439 O O . GLN A 1 180 ? -10.767 3.256 -11.227 1.00 88.44 180 GLN A O 1
ATOM 1444 N N . ARG A 1 181 ? -11.196 5.095 -12.438 1.00 92.06 181 ARG A N 1
ATOM 1445 C CA . ARG A 1 181 ? -9.904 5.094 -13.128 1.00 92.06 181 ARG A CA 1
ATOM 1446 C C . ARG A 1 181 ? -8.749 5.208 -12.135 1.00 92.06 181 ARG A C 1
ATOM 1448 O O . ARG A 1 181 ? -7.737 4.529 -12.311 1.00 92.06 181 ARG A O 1
ATOM 1455 N N . PHE A 1 182 ? -8.879 6.060 -11.119 1.00 92.25 182 PHE A N 1
ATOM 1456 C CA . PHE A 1 182 ? -7.839 6.236 -10.114 1.00 92.25 182 PHE A CA 1
ATOM 1457 C C . PHE A 1 182 ? -7.703 5.017 -9.209 1.00 92.25 182 PHE A C 1
ATOM 1459 O O . PHE A 1 182 ? -6.598 4.499 -9.076 1.00 92.25 182 PHE A O 1
ATOM 1466 N N . GLU A 1 183 ? -8.808 4.514 -8.666 1.00 90.44 183 GLU A N 1
ATOM 1467 C CA . GLU A 1 183 ? -8.834 3.329 -7.805 1.00 90.44 183 GLU A CA 1
ATOM 1468 C C . GLU A 1 183 ? -8.266 2.088 -8.518 1.00 90.44 183 GLU A C 1
ATOM 1470 O O . GLU A 1 183 ? -7.564 1.287 -7.904 1.00 90.44 183 GLU A O 1
ATOM 1475 N N . ARG A 1 184 ? -8.493 1.939 -9.830 1.00 91.50 184 ARG A N 1
ATOM 1476 C CA . ARG A 1 184 ? -7.939 0.822 -10.619 1.00 91.50 184 ARG A CA 1
ATOM 1477 C C . ARG A 1 184 ? -6.432 0.916 -10.853 1.00 91.50 184 ARG A C 1
ATOM 1479 O O . ARG A 1 184 ? -5.775 -0.110 -10.998 1.00 91.50 184 ARG A O 1
ATOM 1486 N N . ARG A 1 185 ? -5.881 2.129 -10.964 1.00 91.12 185 ARG A N 1
ATOM 1487 C CA . ARG A 1 185 ? -4.492 2.349 -11.411 1.00 91.12 185 ARG A CA 1
ATOM 1488 C C . ARG A 1 185 ? -3.531 2.700 -10.281 1.00 91.12 185 ARG A C 1
ATOM 1490 O O . ARG A 1 185 ? -2.334 2.423 -10.390 1.00 91.12 185 ARG A O 1
ATOM 1497 N N . TYR A 1 186 ? -4.021 3.368 -9.247 1.00 95.62 186 TYR A N 1
ATOM 1498 C CA . TYR A 1 186 ? -3.184 3.993 -8.238 1.00 95.62 186 TYR A CA 1
ATOM 1499 C C . TYR A 1 186 ? -3.408 3.399 -6.854 1.00 95.62 186 TYR A C 1
ATOM 1501 O O . TYR A 1 186 ? -4.482 2.936 -6.494 1.00 95.62 186 TYR A O 1
ATOM 1509 N N . VAL A 1 187 ? -2.361 3.491 -6.048 1.00 95.56 187 VAL A N 1
ATOM 1510 C CA . VAL A 1 187 ? -2.364 3.225 -4.614 1.00 95.56 187 VAL A CA 1
ATOM 1511 C C . VAL A 1 187 ? -1.983 4.501 -3.879 1.00 95.56 187 VAL A C 1
ATOM 1513 O O . VAL A 1 187 ? -1.211 5.313 -4.388 1.00 95.56 187 VAL A O 1
ATOM 1516 N N . LEU A 1 188 ? -2.491 4.672 -2.662 1.00 96.31 188 LEU A N 1
ATOM 1517 C CA . LEU A 1 188 ? -2.385 5.900 -1.869 1.00 96.31 188 LEU A CA 1
ATOM 1518 C C . LEU A 1 188 ? -0.978 6.504 -1.801 1.00 96.31 188 LEU A C 1
ATOM 1520 O O . LEU A 1 188 ? -0.799 7.718 -1.839 1.00 96.31 188 LEU A O 1
ATOM 1524 N N . PHE A 1 189 ? 0.045 5.664 -1.677 1.00 96.69 189 PHE A N 1
ATOM 1525 C CA . PHE A 1 189 ? 1.387 6.117 -1.347 1.00 96.69 189 PHE A CA 1
ATOM 1526 C C . PHE A 1 189 ? 2.400 5.871 -2.468 1.00 96.69 189 PHE A C 1
ATOM 1528 O O . PHE A 1 189 ? 2.354 4.880 -3.199 1.00 96.69 189 PHE A O 1
ATOM 1535 N N . SER A 1 190 ? 3.412 6.743 -2.535 1.00 95.31 190 SER A N 1
ATOM 1536 C CA . SER A 1 190 ? 4.593 6.520 -3.376 1.00 95.31 190 SER A CA 1
ATOM 1537 C C . SER A 1 190 ? 5.266 5.185 -3.046 1.00 95.31 190 SER A C 1
ATOM 1539 O O . SER A 1 190 ? 5.154 4.681 -1.928 1.00 95.31 190 SER A O 1
ATOM 1541 N N . LEU A 1 191 ? 6.007 4.604 -3.997 1.00 93.94 191 LEU A N 1
ATOM 1542 C CA . LEU A 1 191 ? 6.722 3.340 -3.763 1.00 93.94 191 LEU A CA 1
ATOM 1543 C C . LEU A 1 191 ? 7.675 3.426 -2.560 1.00 93.94 191 LEU A C 1
ATOM 1545 O O . LEU A 1 191 ? 7.753 2.500 -1.753 1.00 93.94 191 LEU A O 1
ATOM 1549 N N . ARG A 1 192 ? 8.359 4.566 -2.399 1.00 93.88 192 ARG A N 1
ATOM 1550 C CA . ARG A 1 192 ? 9.232 4.828 -1.249 1.00 93.88 192 ARG A CA 1
ATOM 1551 C C . ARG A 1 192 ? 8.449 4.786 0.064 1.00 93.88 192 ARG A C 1
ATOM 1553 O O . ARG A 1 192 ? 8.883 4.133 1.009 1.00 93.88 192 ARG A O 1
ATOM 1560 N N . THR A 1 193 ? 7.295 5.451 0.120 1.00 96.00 193 THR A N 1
ATOM 1561 C CA . THR A 1 193 ? 6.448 5.477 1.319 1.00 96.00 193 THR A CA 1
ATOM 1562 C C . THR A 1 193 ? 5.835 4.108 1.616 1.00 96.00 193 THR A C 1
ATOM 1564 O O . THR A 1 193 ? 5.840 3.708 2.774 1.00 96.00 193 THR A O 1
ATOM 1567 N N . ARG A 1 194 ? 5.396 3.352 0.601 1.00 96.00 194 ARG A N 1
ATOM 1568 C CA . ARG A 1 194 ? 4.908 1.970 0.765 1.00 96.00 194 ARG A CA 1
ATOM 1569 C C . ARG A 1 194 ? 5.966 1.068 1.397 1.00 96.00 194 ARG A C 1
ATOM 1571 O O . ARG A 1 194 ? 5.718 0.462 2.434 1.00 96.00 194 ARG A O 1
ATOM 1578 N N . ARG A 1 195 ? 7.187 1.064 0.842 1.00 94.88 195 ARG A N 1
ATOM 1579 C CA . ARG A 1 195 ? 8.327 0.305 1.394 1.00 94.88 195 ARG A CA 1
ATOM 1580 C C . ARG A 1 195 ? 8.625 0.695 2.841 1.00 94.88 195 ARG A C 1
ATOM 1582 O O . ARG A 1 195 ? 8.915 -0.173 3.659 1.00 94.88 195 ARG A O 1
ATOM 1589 N N . TYR A 1 196 ? 8.560 1.988 3.152 1.00 96.19 196 TYR A N 1
ATOM 1590 C CA . TYR A 1 196 ? 8.768 2.485 4.509 1.00 96.19 196 TYR A CA 1
ATOM 1591 C C . TYR A 1 196 ? 7.689 1.992 5.484 1.00 96.19 196 TYR A C 1
ATOM 1593 O O . TYR A 1 196 ? 8.037 1.433 6.521 1.00 96.19 196 TYR A O 1
ATOM 1601 N N . LEU A 1 197 ? 6.405 2.162 5.150 1.00 98.00 197 LEU A N 1
ATOM 1602 C CA . LEU A 1 197 ? 5.281 1.760 6.002 1.00 98.00 197 LEU A CA 1
ATOM 1603 C C . LEU A 1 197 ? 5.285 0.251 6.258 1.00 98.00 197 LEU A C 1
ATOM 1605 O O . LEU A 1 197 ? 5.230 -0.170 7.408 1.00 98.00 197 LEU A O 1
ATOM 1609 N N . ARG A 1 198 ? 5.495 -0.545 5.206 1.00 96.25 198 ARG A N 1
ATOM 1610 C CA . ARG A 1 198 ? 5.640 -2.003 5.278 1.00 96.25 198 ARG A CA 1
ATOM 1611 C C . ARG A 1 198 ? 6.738 -2.443 6.252 1.00 96.25 198 ARG A C 1
ATOM 1613 O O . ARG A 1 198 ? 6.519 -3.263 7.137 1.00 96.25 198 ARG A O 1
ATOM 1620 N N . ARG A 1 199 ? 7.928 -1.837 6.154 1.00 96.44 199 ARG A N 1
ATOM 1621 C CA . ARG A 1 199 ? 9.039 -2.115 7.083 1.00 96.44 199 ARG A CA 1
ATOM 1622 C C . ARG A 1 199 ? 8.757 -1.658 8.502 1.00 96.44 199 ARG A C 1
ATOM 1624 O O . ARG A 1 199 ? 9.249 -2.282 9.438 1.00 96.44 199 ARG A O 1
ATOM 1631 N N . ARG A 1 200 ? 8.055 -0.537 8.664 1.00 98.12 200 ARG A N 1
ATOM 1632 C CA . ARG A 1 200 ? 7.702 -0.005 9.979 1.00 98.12 200 ARG A CA 1
ATOM 1633 C C . ARG A 1 200 ? 6.693 -0.914 10.676 1.00 98.12 200 ARG A C 1
ATOM 1635 O O . ARG A 1 200 ? 6.942 -1.277 11.817 1.00 98.12 200 ARG A O 1
ATOM 1642 N N . ALA A 1 201 ? 5.665 -1.375 9.964 1.00 98.44 201 ALA A N 1
ATOM 1643 C CA . ALA A 1 201 ? 4.725 -2.372 10.468 1.00 98.44 201 ALA A CA 1
ATOM 1644 C C . ALA A 1 201 ? 5.448 -3.670 10.866 1.00 98.44 201 ALA A C 1
ATOM 1646 O O . ALA A 1 201 ? 5.268 -4.159 11.971 1.00 98.44 201 ALA A O 1
ATOM 1647 N N . TRP A 1 202 ? 6.371 -4.180 10.041 1.00 98.00 202 TRP A N 1
ATOM 1648 C CA . TRP A 1 202 ? 7.156 -5.357 10.436 1.00 98.00 202 TRP A CA 1
ATOM 1649 C C . TRP A 1 202 ? 8.076 -5.104 11.640 1.00 98.00 202 TRP A C 1
ATOM 1651 O O . TRP A 1 202 ? 8.289 -5.983 12.470 1.00 98.00 202 TRP A O 1
ATOM 1661 N N . ARG A 1 203 ? 8.641 -3.898 11.768 1.00 98.25 203 ARG A N 1
ATOM 1662 C CA . ARG A 1 203 ? 9.500 -3.547 12.907 1.00 98.25 203 ARG A CA 1
ATOM 1663 C C . ARG A 1 203 ? 8.757 -3.664 14.234 1.00 98.25 203 ARG A C 1
ATOM 1665 O O . ARG A 1 203 ? 9.389 -4.093 15.194 1.00 98.25 203 ARG A O 1
ATOM 1672 N N . TYR A 1 204 ? 7.470 -3.322 14.260 1.00 98.62 204 TYR A N 1
ATOM 1673 C CA . TYR A 1 204 ? 6.599 -3.530 15.414 1.00 98.62 204 TYR A CA 1
ATOM 1674 C C . TYR A 1 204 ? 6.599 -5.004 15.840 1.00 98.62 204 TYR A C 1
ATOM 1676 O O . TYR A 1 204 ? 7.040 -5.319 16.941 1.00 98.62 204 TYR A O 1
ATOM 1684 N N . PHE A 1 205 ? 6.252 -5.920 14.931 1.00 98.56 205 PHE A N 1
ATOM 1685 C CA . PHE A 1 205 ? 6.212 -7.360 15.220 1.00 98.56 205 PHE A CA 1
ATOM 1686 C C . PHE A 1 205 ? 7.577 -7.956 15.540 1.00 98.56 205 PHE A C 1
ATOM 1688 O O . PHE A 1 205 ? 7.703 -8.794 16.425 1.00 98.56 205 PHE A O 1
ATOM 1695 N N . ARG A 1 206 ? 8.630 -7.490 14.868 1.00 97.75 206 ARG A N 1
ATOM 1696 C CA . ARG A 1 206 ? 9.997 -7.909 15.179 1.00 97.75 206 ARG A CA 1
ATOM 1697 C C . ARG A 1 206 ? 10.416 -7.479 16.583 1.00 97.75 206 ARG A C 1
ATOM 1699 O O . ARG A 1 206 ? 11.161 -8.206 17.227 1.00 97.75 206 ARG A O 1
ATOM 1706 N N . GLN A 1 207 ? 10.014 -6.288 17.026 1.00 98.25 207 GLN A N 1
ATOM 1707 C CA . GLN A 1 207 ? 10.284 -5.847 18.391 1.00 98.25 207 GLN A CA 1
ATOM 1708 C C . GLN A 1 207 ? 9.460 -6.669 19.381 1.00 98.25 207 GLN A C 1
ATOM 1710 O O . GLN A 1 207 ? 10.027 -7.172 20.343 1.00 98.25 207 GLN A O 1
ATOM 1715 N N . LEU A 1 208 ? 8.177 -6.881 19.081 1.00 97.69 208 LEU A N 1
ATOM 1716 C CA . LEU A 1 208 ? 7.276 -7.713 19.869 1.00 97.69 208 LEU A CA 1
ATOM 1717 C C . LEU A 1 208 ? 7.846 -9.119 20.086 1.00 97.69 208 LEU A C 1
ATOM 1719 O O . LEU A 1 208 ? 7.949 -9.555 21.220 1.00 97.69 208 LEU A O 1
ATOM 1723 N N . GLY A 1 209 ? 8.323 -9.785 19.031 1.00 97.62 209 GLY A N 1
ATOM 1724 C CA . GLY A 1 209 ? 8.914 -11.123 19.135 1.00 97.62 209 GLY A CA 1
ATOM 1725 C C . GLY A 1 209 ? 10.225 -11.185 19.922 1.00 97.62 209 GLY A C 1
ATOM 1726 O O . GLY A 1 209 ? 10.600 -12.258 20.377 1.00 97.62 209 GLY A O 1
ATOM 1727 N N . LYS A 1 210 ? 10.919 -10.055 20.112 1.00 97.56 210 LYS A N 1
ATOM 1728 C CA . LYS A 1 210 ? 12.102 -9.980 20.984 1.00 97.56 210 LYS A CA 1
ATOM 1729 C C . LYS A 1 210 ? 11.737 -9.769 22.448 1.00 97.56 210 LYS A C 1
ATOM 1731 O O . LYS A 1 210 ? 12.445 -10.262 23.313 1.00 97.56 210 LYS A O 1
ATOM 1736 N N . THR A 1 211 ? 10.699 -8.979 22.715 1.00 98.19 211 THR A N 1
ATOM 1737 C CA . THR A 1 211 ? 10.325 -8.576 24.077 1.00 98.19 211 THR A CA 1
ATOM 1738 C C . THR A 1 211 ? 9.311 -9.517 24.714 1.00 98.19 211 THR A C 1
ATOM 1740 O O . THR A 1 211 ? 9.364 -9.738 25.914 1.00 98.19 211 THR A O 1
ATOM 1743 N N . ASP A 1 212 ? 8.387 -10.051 23.919 1.00 98.31 212 ASP A N 1
ATOM 1744 C CA . ASP A 1 212 ? 7.309 -10.943 24.348 1.00 98.31 212 ASP A CA 1
ATOM 1745 C C . ASP A 1 212 ? 6.972 -11.933 23.211 1.00 98.31 212 ASP A C 1
ATOM 1747 O O . ASP A 1 212 ? 6.071 -11.694 22.392 1.00 98.31 212 ASP A O 1
ATOM 1751 N N . PRO A 1 213 ? 7.712 -13.056 23.121 1.00 98.00 213 PRO A N 1
ATOM 1752 C CA . PRO A 1 213 ? 7.498 -14.066 22.088 1.00 98.00 213 PRO A CA 1
ATOM 1753 C C . PRO A 1 213 ? 6.081 -14.655 22.093 1.00 98.00 213 PRO A C 1
ATOM 1755 O O . PRO A 1 213 ? 5.523 -14.916 21.028 1.00 98.00 213 PRO A O 1
ATOM 1758 N N . ALA A 1 214 ? 5.465 -14.828 23.267 1.00 98.31 214 ALA A N 1
ATOM 1759 C CA . ALA A 1 214 ? 4.120 -15.389 23.377 1.00 98.31 214 ALA A CA 1
ATOM 1760 C C . ALA A 1 214 ? 3.067 -14.439 22.788 1.00 98.31 214 ALA A C 1
ATOM 1762 O O . ALA A 1 214 ? 2.175 -14.867 22.049 1.00 98.31 214 ALA A O 1
ATOM 1763 N N . ARG A 1 215 ? 3.187 -13.134 23.061 1.00 98.31 215 ARG A N 1
ATOM 1764 C CA . ARG A 1 215 ? 2.343 -12.109 22.438 1.00 98.31 215 ARG A CA 1
ATOM 1765 C C . ARG A 1 215 ? 2.579 -12.009 20.937 1.00 98.31 215 ARG A C 1
ATOM 1767 O O . ARG A 1 215 ? 1.607 -11.889 20.194 1.00 98.31 215 ARG A O 1
ATOM 1774 N N . TYR A 1 216 ? 3.824 -12.134 20.476 1.00 98.50 216 TYR A N 1
ATOM 1775 C CA . TYR A 1 216 ? 4.113 -12.217 19.044 1.00 98.50 216 TYR A CA 1
ATOM 1776 C C . TYR A 1 216 ? 3.395 -13.392 18.377 1.00 98.50 216 TYR A C 1
ATOM 1778 O O . TYR A 1 216 ? 2.772 -13.184 17.341 1.00 98.50 216 TYR A O 1
ATOM 1786 N N . VAL A 1 217 ? 3.422 -14.594 18.967 1.00 98.19 217 VAL A N 1
ATOM 1787 C CA . VAL A 1 217 ? 2.720 -15.763 18.408 1.00 98.19 217 VAL A CA 1
ATOM 1788 C C . VAL A 1 217 ? 1.218 -15.499 18.304 1.00 98.19 217 VAL A C 1
ATOM 1790 O O . VAL A 1 217 ? 0.647 -15.708 17.237 1.00 98.19 217 VAL A O 1
ATOM 1793 N N . ARG A 1 218 ? 0.582 -14.961 19.355 1.00 98.44 218 ARG A N 1
ATOM 1794 C CA . ARG A 1 218 ? -0.848 -14.592 19.306 1.00 98.44 218 ARG A CA 1
ATOM 1795 C C . ARG A 1 218 ? -1.142 -13.579 18.200 1.00 98.44 218 ARG A C 1
ATOM 1797 O O . ARG A 1 218 ? -2.093 -13.749 17.443 1.00 98.44 218 ARG A O 1
ATOM 1804 N N . ALA A 1 219 ? -0.305 -12.554 18.074 1.00 98.44 219 ALA A N 1
ATOM 1805 C CA . ALA A 1 219 ? -0.463 -11.541 17.042 1.00 98.44 219 ALA A CA 1
ATOM 1806 C C . ALA A 1 219 ? -0.256 -12.110 15.625 1.00 98.44 219 ALA A C 1
ATOM 1808 O O . ALA A 1 219 ? -1.011 -11.780 14.712 1.00 98.44 219 ALA A O 1
ATOM 1809 N N . ALA A 1 220 ? 0.724 -13.002 15.449 1.00 98.12 220 ALA A N 1
ATOM 1810 C CA . ALA A 1 220 ? 0.996 -13.692 14.191 1.00 98.12 220 ALA A CA 1
ATOM 1811 C C . ALA A 1 220 ? -0.168 -14.586 13.764 1.00 98.12 220 ALA A C 1
ATOM 1813 O O . ALA A 1 220 ? -0.613 -14.493 12.622 1.00 98.12 220 ALA A O 1
ATOM 1814 N N . VAL A 1 221 ? -0.729 -15.365 14.691 1.00 98.00 221 VAL A N 1
ATOM 1815 C CA . VAL A 1 221 ? -1.950 -16.151 14.453 1.00 98.00 221 VAL A CA 1
ATOM 1816 C C . VAL A 1 221 ? -3.129 -15.250 14.061 1.00 98.00 221 VAL A C 1
ATOM 1818 O O . VAL A 1 221 ? -3.972 -15.665 13.276 1.00 98.00 221 VAL A O 1
ATOM 1821 N N . GLY A 1 222 ? -3.169 -13.999 14.529 1.00 97.56 222 GLY A N 1
ATOM 1822 C CA . GLY A 1 222 ? -4.195 -13.030 14.140 1.00 97.56 222 GLY A CA 1
ATOM 1823 C C . GLY A 1 222 ? -4.026 -12.432 12.736 1.00 97.56 222 GLY A C 1
ATOM 1824 O O . GLY A 1 222 ? -5.023 -12.161 12.064 1.00 97.56 222 GLY A O 1
ATOM 1825 N N . PHE A 1 223 ? -2.793 -12.192 12.269 1.00 98.00 223 PHE A N 1
ATOM 1826 C CA . PHE A 1 223 ? -2.574 -11.553 10.962 1.00 98.00 223 PHE A CA 1
ATOM 1827 C C . PHE A 1 223 ? -2.308 -12.528 9.815 1.00 98.00 223 PHE A C 1
ATOM 1829 O O . PHE A 1 223 ? -2.604 -12.185 8.673 1.00 98.00 223 PHE A O 1
ATOM 1836 N N . LEU A 1 224 ? -1.756 -13.718 10.072 1.00 98.44 224 LEU A N 1
ATOM 1837 C CA . LEU A 1 224 ? -1.445 -14.691 9.017 1.00 98.44 224 LEU A CA 1
ATOM 1838 C C . LEU A 1 224 ? -2.693 -15.141 8.231 1.00 98.44 224 LEU A C 1
ATOM 1840 O O . LEU A 1 224 ? -2.628 -15.126 7.004 1.00 98.44 224 LEU A O 1
ATOM 1844 N N . PRO A 1 225 ? -3.853 -15.417 8.862 1.00 98.06 225 PRO A N 1
ATOM 1845 C CA . PRO A 1 225 ? -5.076 -15.776 8.137 1.00 98.06 225 PRO A CA 1
ATOM 1846 C C . PRO A 1 225 ? -5.660 -14.648 7.279 1.00 98.06 225 PRO A C 1
ATOM 1848 O O . PRO A 1 225 ? -6.601 -14.870 6.526 1.00 98.06 225 PRO A O 1
ATOM 1851 N N . ARG A 1 226 ? -5.151 -13.413 7.405 1.00 98.12 226 ARG A N 1
ATOM 1852 C CA . ARG A 1 226 ? -5.625 -12.281 6.599 1.00 98.12 226 ARG A CA 1
ATOM 1853 C C . ARG A 1 226 ? -5.034 -12.279 5.194 1.00 98.12 226 ARG A C 1
ATOM 1855 O O . ARG A 1 226 ? -5.575 -11.563 4.350 1.00 98.12 226 ARG A O 1
ATOM 1862 N N . TYR A 1 227 ? -3.942 -13.007 4.949 1.00 98.31 227 TYR A N 1
ATOM 1863 C CA . TYR A 1 227 ? -3.434 -13.234 3.596 1.00 98.31 227 TYR A CA 1
ATOM 1864 C C . TYR A 1 227 ? -4.351 -14.214 2.863 1.00 98.31 227 TYR A C 1
ATOM 1866 O O . TYR A 1 227 ? -4.835 -15.173 3.457 1.00 98.31 227 TYR A O 1
ATOM 1874 N N . THR A 1 228 ? -4.595 -13.964 1.581 1.00 97.25 228 THR A N 1
ATOM 1875 C CA . THR A 1 228 ? -5.432 -14.817 0.725 1.00 97.25 228 THR A CA 1
ATOM 1876 C C . THR A 1 228 ? -4.612 -15.406 -0.416 1.00 97.25 228 THR A C 1
ATOM 1878 O O . THR A 1 228 ? -3.491 -14.962 -0.667 1.00 97.25 228 THR A O 1
ATOM 1881 N N . ASP A 1 229 ? -5.180 -16.349 -1.166 1.00 97.06 229 ASP A N 1
ATOM 1882 C CA . ASP A 1 229 ? -4.516 -16.935 -2.339 1.00 97.06 229 ASP A CA 1
ATOM 1883 C C . ASP A 1 229 ? -4.097 -15.872 -3.364 1.00 97.06 229 ASP A C 1
ATOM 1885 O O . ASP A 1 229 ? -3.030 -15.966 -3.959 1.00 97.06 229 ASP A O 1
ATOM 1889 N N . ALA A 1 230 ? -4.872 -14.791 -3.503 1.00 95.50 230 ALA A N 1
ATOM 1890 C CA . ALA A 1 230 ? -4.528 -13.665 -4.375 1.00 95.50 230 ALA A CA 1
ATOM 1891 C C . ALA A 1 230 ? -3.260 -12.908 -3.928 1.00 95.50 230 ALA A C 1
ATOM 1893 O O . ALA A 1 230 ? -2.643 -12.201 -4.723 1.00 95.50 230 ALA A O 1
ATOM 1894 N N . ASP A 1 231 ? -2.858 -13.025 -2.660 1.00 96.94 231 ASP A N 1
ATOM 1895 C CA . ASP A 1 231 ? -1.603 -12.453 -2.176 1.00 96.94 231 ASP A CA 1
ATOM 1896 C C . ASP A 1 231 ? -0.385 -13.300 -2.567 1.00 96.94 231 ASP A C 1
ATOM 1898 O O . ASP A 1 231 ? 0.733 -12.790 -2.515 1.00 96.94 231 ASP A O 1
ATOM 1902 N N . VAL A 1 232 ? -0.583 -14.562 -2.957 1.00 96.62 232 VAL A N 1
ATOM 1903 C CA . VAL A 1 232 ? 0.472 -15.552 -3.239 1.00 96.62 232 VAL A CA 1
ATOM 1904 C C . VAL A 1 232 ? 0.240 -16.312 -4.554 1.00 96.62 232 VAL A C 1
ATOM 1906 O O . VAL A 1 232 ? 0.803 -17.381 -4.757 1.00 96.62 232 VAL A O 1
ATOM 1909 N N . ASP A 1 233 ? -0.549 -15.746 -5.470 1.00 95.50 233 ASP A N 1
ATOM 1910 C CA . ASP A 1 233 ? -0.931 -16.338 -6.769 1.00 95.50 233 ASP A CA 1
ATOM 1911 C C . ASP A 1 233 ? 0.249 -16.561 -7.742 1.00 95.50 233 ASP A C 1
ATOM 1913 O O . ASP A 1 233 ? 0.097 -17.123 -8.826 1.00 95.50 233 ASP A O 1
ATOM 1917 N N . SER A 1 234 ? 1.433 -16.087 -7.364 1.00 94.88 234 SER A N 1
ATOM 1918 C CA . SER A 1 234 ? 2.683 -16.219 -8.088 1.00 94.88 234 SER A CA 1
ATOM 1919 C C . SER A 1 234 ? 3.855 -16.165 -7.116 1.00 94.88 234 SER A C 1
ATOM 1921 O O . SER A 1 234 ? 3.786 -15.576 -6.033 1.00 94.88 234 SER A O 1
ATOM 1923 N N . ASP A 1 235 ? 4.978 -16.726 -7.547 1.00 93.69 235 ASP A N 1
ATOM 1924 C CA . ASP A 1 235 ? 6.257 -16.653 -6.846 1.00 93.69 235 ASP A CA 1
ATOM 1925 C C . ASP A 1 235 ? 6.667 -15.204 -6.517 1.00 93.69 235 ASP A C 1
ATOM 1927 O O . ASP A 1 235 ? 7.119 -14.906 -5.412 1.00 93.69 235 ASP A O 1
ATOM 1931 N N . ILE A 1 236 ? 6.441 -14.265 -7.436 1.00 94.31 236 ILE A N 1
ATOM 1932 C CA . ILE A 1 236 ? 6.752 -12.848 -7.227 1.00 94.31 236 ILE A CA 1
ATOM 1933 C C . ILE A 1 236 ? 5.835 -12.216 -6.175 1.00 94.31 236 ILE A C 1
ATOM 1935 O O . ILE A 1 236 ? 6.323 -11.455 -5.333 1.00 94.31 236 ILE A O 1
ATOM 1939 N N . HIS A 1 237 ? 4.532 -12.515 -6.205 1.00 95.19 237 HIS A N 1
ATOM 1940 C CA . HIS A 1 237 ? 3.588 -11.973 -5.227 1.00 95.19 237 HIS A CA 1
ATOM 1941 C C . HIS A 1 237 ? 3.840 -12.535 -3.825 1.00 95.19 237 HIS A C 1
ATOM 1943 O O . HIS A 1 237 ? 3.835 -11.761 -2.865 1.00 95.19 237 HIS A O 1
ATOM 1949 N N . LEU A 1 238 ? 4.212 -13.816 -3.712 1.00 96.00 238 LEU A N 1
ATOM 1950 C CA . LEU A 1 238 ? 4.715 -14.392 -2.465 1.00 96.00 238 LEU A CA 1
ATOM 1951 C C . LEU A 1 238 ? 5.896 -13.574 -1.914 1.00 96.00 238 LEU A C 1
ATOM 1953 O O . LEU A 1 238 ? 5.836 -13.082 -0.785 1.00 96.00 238 LEU A O 1
ATOM 1957 N N . LEU A 1 239 ? 6.929 -13.340 -2.733 1.00 95.62 239 LEU A N 1
ATOM 1958 C CA . LEU A 1 239 ? 8.113 -12.562 -2.342 1.00 95.62 239 LEU A CA 1
ATOM 1959 C C . LEU A 1 239 ? 7.809 -11.079 -2.042 1.00 95.62 239 LEU A C 1
ATOM 1961 O O . LEU A 1 239 ? 8.596 -10.391 -1.379 1.00 95.62 239 LEU A O 1
ATOM 1965 N N . ASP A 1 240 ? 6.698 -10.541 -2.541 1.00 95.75 240 ASP A N 1
ATOM 1966 C CA . ASP A 1 240 ? 6.284 -9.163 -2.278 1.00 95.75 240 ASP A CA 1
ATOM 1967 C C . ASP A 1 240 ? 5.666 -8.952 -0.892 1.00 95.75 240 ASP A C 1
ATOM 1969 O O . ASP A 1 240 ? 5.685 -7.816 -0.388 1.00 95.75 240 ASP A O 1
ATOM 1973 N N . ASN A 1 241 ? 5.191 -10.020 -0.248 1.00 97.06 241 ASN A N 1
ATOM 1974 C CA . ASN A 1 241 ? 4.631 -9.975 1.100 1.00 97.06 241 ASN A CA 1
ATOM 1975 C C . ASN A 1 241 ? 5.746 -9.952 2.152 1.00 97.06 241 ASN A C 1
ATOM 1977 O O . ASN A 1 241 ? 6.166 -10.966 2.702 1.00 97.06 241 ASN A O 1
ATOM 1981 N N . TRP A 1 242 ? 6.269 -8.763 2.434 1.00 96.31 242 TRP A N 1
ATOM 1982 C CA . TRP A 1 242 ? 7.391 -8.568 3.350 1.00 96.31 242 TRP A CA 1
ATOM 1983 C C . TRP A 1 242 ? 7.128 -9.108 4.755 1.00 96.31 242 TRP A C 1
ATOM 1985 O O . TRP A 1 242 ? 8.026 -9.709 5.344 1.00 96.31 242 TRP A O 1
ATOM 1995 N N . GLY A 1 243 ? 5.931 -8.869 5.290 1.00 96.38 243 GLY A N 1
ATOM 1996 C CA . GLY A 1 243 ? 5.505 -9.373 6.587 1.00 96.38 243 GLY A CA 1
ATOM 1997 C C . GLY A 1 243 ? 5.414 -10.892 6.599 1.00 96.38 243 GLY A C 1
ATOM 1998 O O . GLY A 1 243 ? 6.014 -11.525 7.465 1.00 96.38 243 GLY A O 1
ATOM 1999 N N . LEU A 1 244 ? 4.733 -11.467 5.605 1.00 97.56 244 LEU A N 1
ATOM 2000 C CA . LEU A 1 244 ? 4.581 -12.917 5.455 1.00 97.56 244 LEU A CA 1
ATOM 2001 C C . LEU A 1 244 ? 5.936 -13.628 5.343 1.00 97.56 244 LEU A C 1
ATOM 2003 O O . LEU A 1 244 ? 6.224 -14.548 6.107 1.00 97.56 244 LEU A O 1
ATOM 2007 N N . MET A 1 245 ? 6.803 -13.150 4.447 1.00 97.31 245 MET A N 1
ATOM 2008 C CA . MET A 1 245 ? 8.126 -13.730 4.216 1.00 97.31 245 MET A CA 1
ATOM 2009 C C . MET A 1 245 ? 9.003 -13.671 5.466 1.00 97.31 245 MET A C 1
ATOM 2011 O O . MET A 1 245 ? 9.728 -14.617 5.769 1.00 97.31 245 MET A O 1
ATOM 2015 N N . HIS A 1 246 ? 8.922 -12.585 6.236 1.00 96.44 246 HIS A N 1
ATOM 2016 C CA . HIS A 1 246 ? 9.635 -12.516 7.501 1.00 96.44 246 HIS A CA 1
ATOM 2017 C C . HIS A 1 246 ? 9.057 -13.432 8.585 1.00 96.44 246 HIS A C 1
ATOM 2019 O O . HIS A 1 246 ? 9.836 -13.949 9.384 1.00 96.44 246 HIS A O 1
ATOM 2025 N N . ALA A 1 247 ? 7.736 -13.591 8.644 1.00 96.44 247 ALA A N 1
ATOM 2026 C CA . ALA A 1 247 ? 7.084 -14.413 9.655 1.00 96.44 247 ALA A CA 1
ATOM 2027 C C . ALA A 1 247 ? 7.334 -15.911 9.428 1.00 96.44 247 ALA A C 1
ATOM 2029 O O . ALA A 1 247 ? 7.558 -16.631 10.396 1.00 96.44 247 ALA A O 1
ATOM 2030 N N . LEU A 1 248 ? 7.324 -16.363 8.168 1.00 96.19 248 LEU A N 1
ATOM 2031 C CA . LEU A 1 248 ? 7.345 -17.790 7.829 1.00 96.19 248 LEU A CA 1
ATOM 2032 C C . LEU A 1 248 ? 8.686 -18.288 7.278 1.00 96.19 248 LEU A C 1
ATOM 2034 O O . LEU A 1 248 ? 9.048 -19.437 7.502 1.00 96.19 248 LEU A O 1
ATOM 2038 N N . PHE A 1 249 ? 9.441 -17.443 6.568 1.00 95.50 249 PHE A N 1
ATOM 2039 C CA . PHE A 1 249 ? 10.548 -17.909 5.720 1.00 95.50 249 PHE A CA 1
ATOM 2040 C C . PHE A 1 249 ? 11.876 -17.184 5.957 1.00 95.50 249 PHE A C 1
ATOM 2042 O O . PHE A 1 249 ? 12.817 -17.357 5.184 1.00 95.50 249 PHE A O 1
ATOM 2049 N N . ARG A 1 250 ? 12.002 -16.383 7.026 1.00 92.56 250 ARG A N 1
ATOM 2050 C CA . ARG A 1 250 ? 13.178 -15.518 7.238 1.00 92.56 250 ARG A CA 1
ATOM 2051 C C . ARG A 1 250 ? 14.520 -16.254 7.198 1.00 92.56 250 ARG A C 1
ATOM 2053 O O . ARG A 1 250 ? 15.514 -15.666 6.783 1.00 92.56 250 ARG A O 1
ATOM 2060 N N . HIS A 1 251 ? 14.548 -17.492 7.670 1.00 92.38 251 HIS A N 1
ATOM 2061 C CA . HIS A 1 251 ? 15.761 -18.301 7.773 1.00 92.38 251 HIS A CA 1
ATOM 2062 C C . HIS A 1 251 ? 15.847 -19.386 6.694 1.00 92.38 251 HIS A C 1
ATOM 2064 O O . HIS A 1 251 ? 16.674 -20.284 6.803 1.00 92.38 251 HIS A O 1
ATOM 2070 N N . SER A 1 252 ? 15.004 -19.312 5.659 1.00 95.25 252 SER A N 1
ATOM 2071 C CA . SER A 1 252 ? 15.082 -20.237 4.531 1.00 95.25 252 SER A CA 1
ATOM 2072 C C . SER A 1 252 ? 16.378 -20.008 3.741 1.00 95.25 252 SER A C 1
ATOM 2074 O O . SER A 1 252 ? 16.631 -18.870 3.339 1.00 95.25 252 SER A O 1
ATOM 2076 N N . PRO A 1 253 ? 17.177 -21.056 3.465 1.00 94.31 253 PRO A N 1
ATOM 2077 C CA . PRO A 1 253 ? 18.393 -20.936 2.660 1.00 94.31 253 PRO A CA 1
ATOM 2078 C C . PRO A 1 253 ? 18.103 -20.648 1.180 1.00 94.31 253 PRO A C 1
ATOM 2080 O O . PRO A 1 253 ? 18.988 -20.199 0.464 1.00 94.31 253 PRO A O 1
ATOM 2083 N N . ALA A 1 254 ? 16.866 -20.865 0.723 1.00 93.00 254 ALA A N 1
ATOM 2084 C CA . ALA A 1 254 ? 16.448 -20.592 -0.652 1.00 93.00 254 ALA A CA 1
ATOM 2085 C C . ALA A 1 254 ? 16.184 -19.099 -0.929 1.00 93.00 254 ALA A C 1
ATOM 2087 O O . ALA A 1 254 ? 15.774 -18.743 -2.033 1.00 93.00 254 ALA A O 1
ATOM 2088 N N . LEU A 1 255 ? 16.338 -18.227 0.074 1.00 93.44 255 LEU A N 1
ATOM 2089 C CA . LEU A 1 255 ? 15.934 -16.829 -0.003 1.00 93.44 255 LEU A CA 1
ATOM 2090 C C . LEU A 1 255 ? 17.038 -15.885 0.453 1.00 93.44 255 LEU A C 1
ATOM 2092 O O . LEU A 1 255 ? 17.678 -16.080 1.485 1.00 93.44 255 LEU A O 1
ATOM 2096 N N . VAL A 1 256 ? 17.143 -14.766 -0.254 1.00 91.50 256 VAL A N 1
ATOM 2097 C CA . VAL A 1 256 ? 17.935 -13.611 0.159 1.00 91.50 256 VAL A CA 1
ATOM 2098 C C . VAL A 1 256 ? 17.023 -12.407 0.392 1.00 91.50 256 VAL A C 1
ATOM 2100 O O . VAL A 1 256 ? 15.998 -12.219 -0.266 1.00 91.50 256 VAL A O 1
ATOM 2103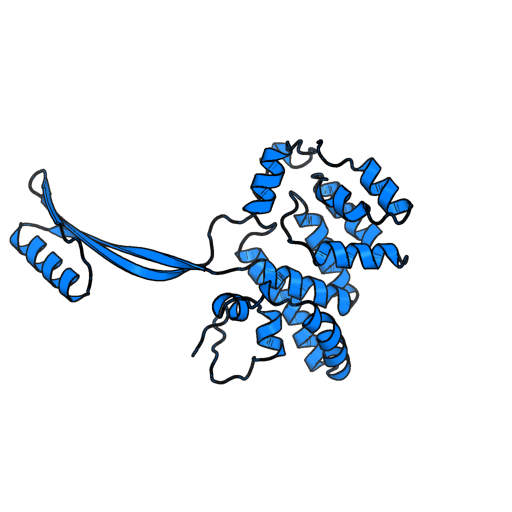 N N . CYS A 1 257 ? 17.387 -11.567 1.364 1.00 88.69 257 CYS A N 1
ATOM 2104 C CA . CYS A 1 257 ? 16.628 -10.367 1.733 1.00 88.69 257 CYS A CA 1
ATOM 2105 C C . CYS A 1 257 ? 17.443 -9.089 1.460 1.00 88.69 257 CYS A C 1
ATOM 2107 O O . CYS A 1 257 ? 17.889 -8.423 2.407 1.00 88.69 257 CYS A O 1
ATOM 2109 N N . PRO A 1 258 ? 17.660 -8.707 0.188 1.00 83.25 258 PRO A N 1
ATOM 2110 C CA . PRO A 1 258 ? 18.316 -7.453 -0.145 1.00 83.25 258 PRO A CA 1
ATOM 2111 C C . PRO A 1 258 ? 17.495 -6.234 0.296 1.00 83.25 258 PRO A C 1
ATOM 2113 O O . PRO A 1 258 ? 16.310 -6.284 0.636 1.00 83.25 258 PRO A O 1
ATOM 2116 N N . THR A 1 259 ? 18.110 -5.051 0.230 1.00 76.19 259 THR A N 1
ATOM 2117 C CA . THR A 1 259 ? 17.453 -3.796 0.626 1.00 76.19 259 THR A CA 1
ATOM 2118 C C . THR A 1 259 ? 16.223 -3.462 -0.223 1.00 76.19 259 THR A C 1
ATOM 2120 O O . THR A 1 259 ? 15.485 -2.550 0.134 1.00 76.19 259 THR A O 1
ATOM 2123 N N . ARG A 1 260 ? 15.967 -4.118 -1.358 1.00 75.12 260 ARG A N 1
ATOM 2124 C CA . ARG A 1 260 ? 14.838 -3.785 -2.249 1.00 75.12 260 ARG A CA 1
ATOM 2125 C C . ARG A 1 260 ? 13.618 -4.695 -2.079 1.00 75.12 260 ARG A C 1
ATOM 2127 O O . ARG A 1 260 ? 12.521 -4.251 -2.428 1.00 75.12 260 ARG A O 1
ATOM 2134 N N . GLY A 1 261 ? 13.768 -5.867 -1.469 1.00 84.06 261 GLY A N 1
ATOM 2135 C CA . GLY A 1 261 ? 12.710 -6.867 -1.306 1.00 84.06 261 GLY A CA 1
ATOM 2136 C C . GLY A 1 261 ? 13.297 -8.258 -1.090 1.00 84.06 261 GLY A C 1
ATOM 2137 O O . GLY A 1 261 ? 14.492 -8.362 -0.858 1.00 84.06 261 GLY A O 1
ATOM 2138 N N . TRP A 1 262 ? 12.455 -9.285 -1.161 1.00 90.38 262 TRP A N 1
ATOM 2139 C CA . TRP A 1 262 ? 12.879 -10.684 -1.167 1.00 90.38 262 TRP A CA 1
ATOM 2140 C C . TRP A 1 262 ? 13.143 -11.171 -2.591 1.00 90.38 262 TRP A C 1
ATOM 2142 O O . TRP A 1 262 ? 12.438 -10.766 -3.530 1.00 90.38 262 TRP A O 1
ATOM 2152 N N . GLU A 1 263 ? 14.154 -12.025 -2.721 1.00 90.75 263 GLU A N 1
ATOM 2153 C CA . GLU A 1 263 ? 14.599 -12.674 -3.957 1.00 90.75 263 GLU A CA 1
ATOM 2154 C C . GLU A 1 263 ? 14.971 -14.134 -3.638 1.00 90.75 263 GLU A C 1
ATOM 2156 O O . GLU A 1 263 ? 15.305 -14.451 -2.491 1.00 90.75 263 GLU A O 1
ATOM 2161 N N . PHE A 1 264 ? 14.878 -15.020 -4.631 1.00 85.88 264 PHE A N 1
ATOM 2162 C CA . PHE A 1 264 ? 15.435 -16.369 -4.518 1.00 85.88 264 PHE A CA 1
ATOM 2163 C C . PHE A 1 264 ? 16.967 -16.298 -4.552 1.00 85.88 264 PHE A C 1
ATOM 2165 O O . PHE A 1 264 ? 17.517 -15.394 -5.188 1.00 85.88 264 PHE A O 1
ATOM 2172 N N . ALA A 1 265 ? 17.616 -17.192 -3.803 1.00 82.00 265 ALA A N 1
ATOM 2173 C CA . ALA A 1 265 ? 19.073 -17.312 -3.743 1.00 82.00 265 ALA A CA 1
ATOM 2174 C C . ALA A 1 265 ? 19.667 -17.865 -5.047 1.00 82.00 265 ALA A C 1
ATOM 2176 O O . ALA A 1 265 ? 18.972 -18.660 -5.720 1.00 82.00 265 ALA A O 1
#

Sequence (265 aa):
MSTGSWSLAEELFARGDPGFVDELRKVHFADRLGDFAARWFGDTRPFARQALLDYLARPLNAFRHEPLVKRLFKRAEAAGDDELMGAFLVAFDRTIRRARRTRTRYKQGSFADQAAAEAAARTWLAEGYGNANINTWSGRTYAYATKSEEAVVTPGNTAMPRPRPQDLNKNQLLNDWARQRFERRYVLFSLRTRRYLRRRAWRYFRQLGKTDPARYVRAAVGFLPRYTDADVDSDIHLLDNWGLMHALFRHSPALVCPTRGWEFA

pLDDT: mean 93.74, std 6.61, range [50.94, 98.88]

Radius of gyration: 24.54 Å; chains: 1; bounding box: 60×46×67 Å

Secondary structure (DSSP, 8-state):
-----HHHHHHHHHHT-TTHHHHHTT---HHHHHHHHHHHHH--SHHHHHHHHHHHHS-S--TT-HHHHHHHHHHHHHHT-HHHHHHHHHHHHTT---EEEEEEEEEEEEESSHHHHHHHHHHHHHTT-EEEEEEEETTEEEEEEEEEEEEEEPPSS-BPPPPPGGGTTS-----HHHHHHHHHH-BSS-HHHHHHHHHHHHHHHHHHHHH-HHHHHHHHHHHGGG--GGGSSSHHHHHH-HHHHHHHSTT-TTEE--TT--EE-